Protein AF-A0AAQ4R3M5-F1 (afdb_monomer)

Sequence (180 aa):
MPRVPAHLRERALGMLQGGMRTADVARAINCHVRIVRRLRQRYRETGRTADHPRSGRPRVTTPAQDRYIRISHLRDRYRMAGLRACRPVVRQVLTGHHQQQRPPWAQTHLRWTRQEWQKVLFTDESRFCLTRGDGQIRVYRRRNERYTEACTWSGIDLEVGGSVIVWGGISHHHQRHQSL

Structure (mmCIF, N/CA/C/O backbone):
data_AF-A0AAQ4R3M5-F1
#
_entry.id   AF-A0AAQ4R3M5-F1
#
loop_
_atom_site.group_PDB
_atom_site.id
_atom_site.type_symbol
_atom_site.label_atom_id
_atom_site.label_alt_id
_atom_site.label_comp_id
_atom_site.label_asym_id
_atom_site.label_entity_id
_atom_site.label_seq_id
_atom_site.pdbx_PDB_ins_code
_atom_site.Cartn_x
_atom_site.Cartn_y
_atom_site.Cartn_z
_atom_site.occupancy
_atom_site.B_iso_or_equiv
_atom_site.auth_seq_id
_atom_site.auth_comp_id
_atom_site.auth_asym_id
_atom_site.auth_atom_id
_atom_site.pdbx_PDB_model_num
ATOM 1 N N . MET A 1 1 ? 25.152 -10.538 -43.841 1.00 50.44 1 MET A N 1
ATOM 2 C CA . MET A 1 1 ? 26.366 -9.870 -44.367 1.00 50.44 1 MET A CA 1
ATOM 3 C C . MET A 1 1 ? 27.111 -9.240 -43.197 1.00 50.44 1 MET A C 1
ATOM 5 O O . MET A 1 1 ? 26.481 -8.469 -42.478 1.00 50.44 1 MET A O 1
ATOM 9 N N . PRO A 1 2 ? 28.386 -9.589 -42.964 1.00 64.75 2 PRO A N 1
ATOM 10 C CA . PRO A 1 2 ? 29.166 -9.055 -41.848 1.00 64.75 2 PRO A CA 1
ATOM 11 C C . PRO A 1 2 ? 29.384 -7.539 -41.978 1.00 64.75 2 PRO A C 1
ATOM 13 O O . PRO A 1 2 ? 29.531 -6.999 -43.076 1.00 64.75 2 PRO A O 1
ATOM 16 N N . ARG A 1 3 ? 29.353 -6.841 -40.839 1.00 79.94 3 ARG A N 1
ATOM 17 C CA . ARG A 1 3 ? 29.532 -5.385 -40.732 1.00 79.94 3 ARG A CA 1
ATOM 18 C C . ARG A 1 3 ? 31.016 -5.052 -40.853 1.00 79.94 3 ARG A C 1
ATOM 20 O O . ARG A 1 3 ? 31.806 -5.598 -40.096 1.00 79.94 3 ARG A O 1
ATOM 27 N N . VAL A 1 4 ? 31.381 -4.123 -41.740 1.00 85.50 4 VAL A N 1
ATOM 28 C CA . VAL A 1 4 ? 32.758 -3.607 -41.798 1.00 85.50 4 VAL A CA 1
ATOM 29 C C . VAL A 1 4 ? 33.003 -2.696 -40.582 1.00 85.50 4 VAL A C 1
ATOM 31 O O . VAL A 1 4 ? 32.276 -1.708 -40.417 1.00 85.50 4 VAL A O 1
ATOM 34 N N . PRO A 1 5 ? 33.988 -3.005 -39.720 1.00 90.75 5 PRO A N 1
ATOM 35 C CA . PRO A 1 5 ? 34.394 -2.164 -38.595 1.00 90.75 5 PRO A CA 1
ATOM 36 C C . PRO A 1 5 ? 34.725 -0.720 -39.001 1.00 90.75 5 PRO A C 1
ATOM 38 O O . PRO A 1 5 ? 35.136 -0.457 -40.130 1.00 90.75 5 PRO A O 1
ATOM 41 N N . ALA A 1 6 ? 34.565 0.232 -38.074 1.00 90.00 6 ALA A N 1
ATOM 42 C CA . ALA A 1 6 ? 34.827 1.657 -38.320 1.00 90.00 6 ALA A CA 1
ATOM 43 C C . ALA A 1 6 ? 36.254 1.921 -38.836 1.00 90.00 6 ALA A C 1
ATOM 45 O O . ALA A 1 6 ? 36.404 2.506 -39.906 1.00 90.00 6 ALA A O 1
ATOM 46 N N . HIS A 1 7 ? 37.266 1.364 -38.167 1.00 91.06 7 HIS A N 1
ATOM 47 C CA . HIS A 1 7 ? 38.671 1.520 -38.558 1.00 91.06 7 HIS A CA 1
ATOM 48 C C . HIS A 1 7 ? 38.965 0.993 -39.977 1.00 91.06 7 HIS A C 1
ATOM 50 O O . HIS A 1 7 ? 39.748 1.585 -40.715 1.00 91.06 7 HIS A O 1
ATOM 56 N N . LEU A 1 8 ? 38.300 -0.088 -40.411 1.00 92.31 8 LEU A N 1
ATOM 57 C CA . LEU A 1 8 ? 38.446 -0.610 -41.775 1.00 92.31 8 LEU A CA 1
ATOM 58 C C . LEU A 1 8 ? 37.761 0.281 -42.816 1.00 92.31 8 LEU A C 1
ATOM 60 O O . LEU A 1 8 ? 38.250 0.375 -43.938 1.00 92.31 8 LEU A O 1
ATOM 64 N N . ARG A 1 9 ? 36.673 0.975 -42.461 1.00 92.31 9 ARG A N 1
ATOM 65 C CA . ARG A 1 9 ? 36.044 1.978 -43.338 1.00 92.31 9 ARG A CA 1
ATOM 66 C C . ARG A 1 9 ? 36.929 3.211 -43.514 1.00 92.31 9 ARG A C 1
ATOM 68 O O . ARG A 1 9 ? 37.061 3.702 -44.629 1.00 92.31 9 ARG A O 1
ATOM 75 N N . GLU A 1 10 ? 37.545 3.686 -42.439 1.00 93.06 10 GLU A N 1
ATOM 76 C CA . GLU A 1 10 ? 38.468 4.829 -42.468 1.00 93.06 10 GLU A CA 1
ATOM 77 C C . GLU A 1 10 ? 39.722 4.503 -43.276 1.00 93.06 10 GLU A C 1
ATOM 79 O O . GLU A 1 10 ? 40.069 5.237 -44.201 1.00 93.06 10 GLU A O 1
ATOM 84 N N . ARG A 1 11 ? 40.321 3.330 -43.031 1.00 93.75 11 ARG A N 1
ATOM 85 C CA . ARG A 1 11 ? 41.441 2.815 -43.827 1.00 93.75 11 ARG A CA 1
ATOM 86 C C . ARG A 1 11 ? 41.083 2.690 -45.312 1.00 93.75 11 ARG A C 1
ATOM 88 O O . ARG A 1 11 ? 41.885 3.074 -46.159 1.00 93.75 11 ARG A O 1
ATOM 95 N N . ALA A 1 12 ? 39.879 2.208 -45.640 1.00 93.12 12 ALA A N 1
ATOM 96 C CA . ALA A 1 12 ? 39.404 2.128 -47.025 1.00 93.12 12 ALA A CA 1
ATOM 97 C C . ALA A 1 12 ? 39.355 3.499 -47.700 1.00 93.12 12 ALA A C 1
ATOM 99 O O . ALA A 1 12 ? 39.737 3.634 -48.860 1.00 93.12 12 ALA A O 1
ATOM 100 N N . LEU A 1 13 ? 38.851 4.510 -46.990 1.00 93.44 13 LEU A N 1
ATOM 101 C CA . LEU A 1 13 ? 38.745 5.862 -47.524 1.00 93.44 13 LEU A CA 1
ATOM 102 C C . LEU A 1 13 ? 40.110 6.515 -47.696 1.00 93.44 13 LEU A C 1
ATOM 104 O O . LEU A 1 13 ? 40.326 7.118 -48.742 1.00 93.44 13 LEU A O 1
ATOM 108 N N . GLY A 1 14 ? 41.033 6.325 -46.749 1.00 93.81 14 GLY A N 1
ATOM 109 C CA . GLY A 1 14 ? 42.413 6.793 -46.890 1.00 93.81 14 GLY A CA 1
ATOM 110 C C . GLY A 1 14 ? 43.086 6.209 -48.136 1.00 93.81 14 GLY A C 1
ATOM 111 O O . GLY A 1 14 ? 43.648 6.945 -48.943 1.00 93.81 14 GLY A O 1
ATOM 112 N N . MET A 1 15 ? 42.928 4.902 -48.377 1.00 94.81 15 MET A N 1
ATOM 113 C CA . MET A 1 15 ? 43.426 4.247 -49.596 1.00 94.81 15 MET A CA 1
ATOM 114 C C . MET A 1 15 ? 42.777 4.795 -50.879 1.00 94.81 15 MET A C 1
ATOM 116 O O . MET A 1 15 ? 43.450 4.982 -51.890 1.00 94.81 15 MET A O 1
ATOM 120 N N . LEU A 1 16 ? 41.470 5.079 -50.852 1.00 93.75 16 LEU A N 1
ATOM 121 C CA . LEU A 1 16 ? 40.756 5.670 -51.990 1.00 93.75 16 LEU A CA 1
ATOM 122 C C . LEU A 1 16 ? 41.169 7.124 -52.265 1.00 93.75 16 LEU A C 1
ATOM 124 O O . LEU A 1 16 ? 41.186 7.529 -53.426 1.00 93.75 16 LEU A O 1
ATOM 128 N N . GLN A 1 17 ? 41.464 7.906 -51.224 1.00 91.94 17 GLN A N 1
ATOM 129 C CA . GLN A 1 17 ? 41.985 9.274 -51.338 1.00 91.94 17 GLN A CA 1
ATOM 130 C C . GLN A 1 17 ? 43.421 9.276 -51.873 1.00 91.94 17 GLN A C 1
ATOM 132 O O . GLN A 1 17 ? 43.754 10.122 -52.693 1.00 91.94 17 GLN A O 1
ATOM 137 N N . GLY A 1 18 ? 44.219 8.266 -51.512 1.00 92.44 18 GLY A N 1
ATOM 138 C CA . GLY A 1 18 ? 45.542 7.996 -52.084 1.00 92.44 18 GLY A CA 1
ATOM 139 C C . GLY A 1 18 ? 45.535 7.423 -53.510 1.00 92.44 18 GLY A C 1
ATOM 140 O O . GLY A 1 18 ? 46.567 6.958 -53.980 1.00 92.44 18 GLY A O 1
ATOM 141 N N . GLY A 1 19 ? 44.388 7.410 -54.202 1.00 91.69 19 GLY A N 1
ATOM 142 C CA . GLY A 1 19 ? 44.292 7.026 -55.616 1.00 91.69 19 GLY A CA 1
ATOM 143 C C . GLY A 1 19 ? 44.186 5.523 -55.900 1.00 91.69 19 GLY A C 1
ATOM 144 O O . GLY A 1 19 ? 44.127 5.133 -57.068 1.00 91.69 19 GLY A O 1
ATOM 145 N N . MET A 1 20 ? 44.108 4.660 -54.879 1.00 93.75 20 MET A N 1
ATOM 146 C CA . MET A 1 20 ? 43.980 3.212 -55.093 1.00 93.75 20 MET A CA 1
ATOM 147 C C . MET A 1 20 ? 42.640 2.852 -55.753 1.00 93.75 20 MET A C 1
ATOM 149 O O . MET A 1 20 ? 41.583 3.422 -55.451 1.00 93.75 20 MET A O 1
ATOM 153 N N . ARG A 1 21 ? 42.649 1.853 -56.647 1.00 94.62 21 ARG A N 1
ATOM 154 C CA . ARG A 1 21 ? 41.423 1.409 -57.326 1.00 94.62 21 ARG A CA 1
ATOM 155 C C . ARG A 1 21 ? 40.509 0.679 -56.343 1.00 94.62 21 ARG A C 1
ATOM 157 O O . ARG A 1 21 ? 40.950 -0.073 -55.480 1.00 94.62 21 ARG A O 1
ATOM 164 N N . THR A 1 22 ? 39.194 0.834 -56.519 1.00 93.94 22 THR A N 1
ATOM 165 C CA . THR A 1 22 ? 38.183 0.240 -55.612 1.00 93.94 22 THR A CA 1
ATOM 166 C C . THR A 1 22 ? 38.294 -1.281 -55.446 1.00 93.94 22 THR A C 1
ATOM 168 O O . THR A 1 22 ? 37.978 -1.790 -54.374 1.00 93.94 22 THR A O 1
ATOM 171 N N . ALA A 1 23 ? 38.746 -2.003 -56.477 1.00 93.94 23 ALA A N 1
ATOM 172 C CA . ALA A 1 23 ? 38.966 -3.447 -56.418 1.00 93.94 23 ALA A CA 1
ATOM 173 C C . ALA A 1 23 ? 40.164 -3.821 -55.530 1.00 93.94 23 ALA A C 1
ATOM 175 O O . ALA A 1 23 ? 40.123 -4.828 -54.829 1.00 93.94 23 ALA A O 1
ATOM 176 N N . ASP A 1 24 ? 41.202 -2.990 -55.515 1.00 94.31 24 ASP A N 1
ATOM 177 C CA . ASP A 1 24 ? 42.430 -3.221 -54.750 1.00 94.31 24 ASP A CA 1
ATOM 178 C C . ASP A 1 24 ? 42.174 -2.960 -53.265 1.00 94.31 24 ASP A C 1
ATOM 180 O O . ASP A 1 24 ? 42.535 -3.766 -52.413 1.00 94.31 24 ASP A O 1
ATOM 184 N N . VAL A 1 25 ? 41.424 -1.895 -52.968 1.00 94.44 25 VAL A N 1
ATOM 185 C CA . VAL A 1 25 ? 40.947 -1.575 -51.614 1.00 94.44 25 VAL A CA 1
ATOM 186 C C . VAL A 1 25 ? 40.046 -2.684 -51.062 1.00 94.44 25 VAL A C 1
ATOM 188 O O . VAL A 1 25 ? 40.144 -3.057 -49.895 1.00 94.44 25 VAL A O 1
ATOM 191 N N . ALA A 1 26 ? 39.181 -3.251 -51.906 1.00 93.69 26 ALA A N 1
ATOM 192 C CA . ALA A 1 26 ? 38.301 -4.351 -51.523 1.00 93.69 26 ALA A CA 1
ATOM 193 C C . ALA A 1 26 ? 39.084 -5.626 -51.171 1.00 93.69 26 ALA A C 1
ATOM 195 O O . ALA A 1 26 ? 38.788 -6.254 -50.154 1.00 93.69 26 ALA A O 1
ATOM 196 N N . ARG A 1 27 ? 40.120 -5.955 -51.959 1.00 93.75 27 ARG A N 1
ATOM 197 C CA . ARG A 1 27 ? 41.051 -7.058 -51.668 1.00 93.75 27 ARG A CA 1
ATOM 198 C C . ARG A 1 27 ? 41.828 -6.813 -50.373 1.00 93.75 27 ARG A C 1
ATOM 200 O O . ARG A 1 27 ? 41.883 -7.701 -49.532 1.00 93.75 27 ARG A O 1
ATOM 207 N N . ALA A 1 28 ? 42.342 -5.600 -50.171 1.00 91.81 28 ALA A N 1
ATOM 208 C CA . ALA A 1 28 ? 43.123 -5.235 -48.986 1.00 91.81 28 ALA A CA 1
ATOM 209 C C . ALA A 1 28 ? 42.329 -5.315 -47.668 1.00 91.81 28 ALA A C 1
ATOM 211 O O . ALA A 1 28 ? 42.904 -5.576 -46.615 1.00 91.81 28 ALA A O 1
ATOM 212 N N . ILE A 1 29 ? 41.014 -5.082 -47.716 1.00 89.94 29 ILE A N 1
ATOM 213 C CA . ILE A 1 29 ? 40.120 -5.108 -46.543 1.00 89.94 29 ILE A CA 1
ATOM 214 C C . ILE A 1 29 ? 39.320 -6.422 -46.464 1.00 89.94 29 ILE A C 1
ATOM 216 O O . ILE A 1 29 ? 38.498 -6.598 -45.568 1.00 89.94 29 ILE A O 1
ATOM 220 N N . ASN A 1 30 ? 39.568 -7.362 -47.383 1.00 91.56 30 ASN A N 1
ATOM 221 C CA . ASN A 1 30 ? 38.843 -8.627 -47.496 1.00 91.56 30 ASN A CA 1
ATOM 222 C C . ASN A 1 30 ? 37.313 -8.431 -47.478 1.00 91.56 30 ASN A C 1
ATOM 224 O O . ASN A 1 30 ? 36.577 -9.026 -46.690 1.00 91.56 30 ASN A O 1
ATOM 228 N N . CYS A 1 31 ? 36.822 -7.521 -48.320 1.00 89.75 31 CYS A N 1
ATOM 229 C CA . CYS A 1 31 ? 35.397 -7.243 -48.434 1.00 89.75 31 CYS A CA 1
ATOM 230 C C . CYS A 1 31 ? 34.960 -7.191 -49.895 1.00 89.75 31 CYS A C 1
ATOM 232 O O . CYS A 1 31 ? 35.749 -6.979 -50.811 1.00 89.75 31 CYS A O 1
ATOM 234 N N . HIS A 1 32 ? 33.665 -7.373 -50.134 1.00 92.69 32 HIS A N 1
ATOM 235 C CA . HIS A 1 32 ? 33.136 -7.321 -51.489 1.00 92.69 32 HIS A CA 1
ATOM 236 C C . HIS A 1 32 ? 33.262 -5.899 -52.075 1.00 92.69 32 HIS A C 1
ATOM 238 O O . HIS A 1 32 ? 32.887 -4.925 -51.419 1.00 92.69 32 HIS A O 1
ATOM 244 N N . VAL A 1 33 ? 33.684 -5.764 -53.341 1.00 92.75 33 VAL A N 1
ATOM 245 C CA . VAL A 1 33 ? 33.911 -4.470 -54.037 1.00 92.75 33 VAL A CA 1
ATOM 246 C C . VAL A 1 33 ? 32.714 -3.510 -53.928 1.00 92.75 33 VAL A C 1
ATOM 248 O O . VAL A 1 33 ? 32.873 -2.294 -53.804 1.00 92.75 33 VAL A O 1
ATOM 251 N N . ARG A 1 34 ? 31.488 -4.052 -53.903 1.00 93.50 34 ARG A N 1
ATOM 252 C CA . ARG A 1 34 ? 30.240 -3.286 -53.693 1.00 93.50 34 ARG A CA 1
ATOM 253 C C . ARG A 1 34 ? 30.226 -2.497 -52.376 1.00 93.50 34 ARG A C 1
ATOM 255 O O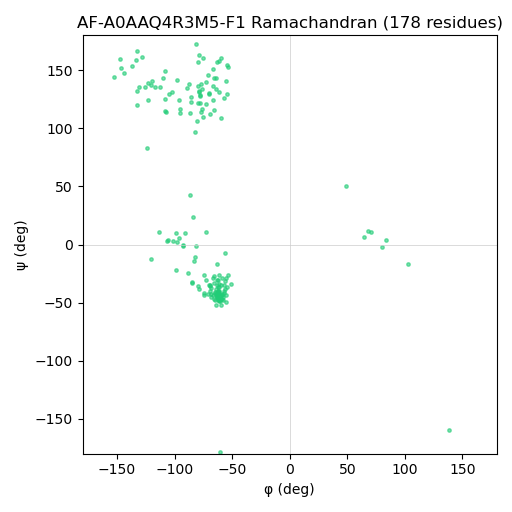 . ARG A 1 34 ? 29.653 -1.412 -52.345 1.00 93.50 34 ARG A O 1
ATOM 262 N N . ILE A 1 35 ? 30.830 -3.019 -51.309 1.00 91.44 35 ILE A N 1
ATOM 263 C CA . ILE A 1 35 ? 30.899 -2.358 -50.000 1.00 91.44 35 ILE A CA 1
ATOM 264 C C . ILE A 1 35 ? 31.791 -1.117 -50.076 1.00 91.44 35 ILE A C 1
ATOM 266 O O . ILE A 1 35 ? 31.369 -0.051 -49.640 1.00 91.44 35 ILE A O 1
ATOM 270 N N . VAL A 1 36 ? 32.959 -1.219 -50.718 1.00 92.88 36 VAL A N 1
ATOM 271 C CA . VAL A 1 36 ? 33.876 -0.086 -50.937 1.00 92.88 36 VAL A CA 1
ATOM 272 C C . VAL A 1 36 ? 33.237 0.987 -51.822 1.00 92.88 36 VAL A C 1
ATOM 274 O O . VAL A 1 36 ? 33.323 2.174 -51.513 1.00 92.88 36 VAL A O 1
ATOM 277 N N . ARG A 1 37 ? 32.527 0.590 -52.890 1.00 93.75 37 ARG A N 1
ATOM 278 C CA . ARG A 1 37 ? 31.781 1.532 -53.748 1.00 93.75 37 ARG A CA 1
ATOM 279 C C . ARG A 1 37 ? 30.693 2.279 -52.971 1.00 93.75 37 ARG A C 1
ATOM 281 O O . ARG A 1 37 ? 30.652 3.505 -53.027 1.00 93.75 37 ARG A O 1
ATOM 288 N N . ARG A 1 38 ? 29.863 1.557 -52.205 1.00 91.81 38 ARG A N 1
ATOM 289 C CA . ARG A 1 38 ? 28.820 2.150 -51.346 1.00 91.81 38 ARG A CA 1
ATOM 290 C C . ARG A 1 38 ? 29.410 3.070 -50.278 1.00 91.81 38 ARG A C 1
ATOM 292 O O . ARG A 1 38 ? 28.860 4.136 -50.036 1.00 91.81 38 ARG A O 1
ATOM 299 N N . LEU A 1 39 ? 30.527 2.677 -49.666 1.00 91.44 39 LEU A N 1
ATOM 300 C CA . LEU A 1 39 ? 31.237 3.489 -48.679 1.00 91.44 39 LEU A CA 1
ATOM 301 C C . LEU A 1 39 ? 31.748 4.800 -49.289 1.00 91.44 39 LEU A C 1
ATOM 303 O O . LEU A 1 39 ? 31.500 5.858 -48.722 1.00 91.44 39 LEU A O 1
ATOM 307 N N . ARG A 1 40 ? 32.407 4.744 -50.456 1.00 92.12 40 ARG A N 1
ATOM 308 C CA . ARG A 1 40 ? 32.913 5.931 -51.167 1.00 92.12 40 ARG A CA 1
ATOM 309 C C . ARG A 1 40 ? 31.788 6.890 -51.545 1.00 92.12 40 ARG A C 1
ATOM 311 O O . ARG A 1 40 ? 31.936 8.094 -51.376 1.00 92.12 40 ARG A O 1
ATOM 318 N N . GLN A 1 41 ? 30.684 6.354 -52.060 1.00 92.25 41 GLN A N 1
ATOM 319 C CA . GLN A 1 41 ? 29.518 7.148 -52.432 1.00 92.25 41 GLN A CA 1
ATOM 320 C C . GLN A 1 41 ? 28.895 7.825 -51.205 1.00 92.25 41 GLN A C 1
ATOM 322 O O . GLN A 1 41 ? 28.799 9.047 -51.167 1.00 92.25 41 GLN A O 1
ATOM 327 N N . ARG A 1 42 ? 28.609 7.054 -50.150 1.00 90.12 42 ARG A N 1
ATOM 328 C CA . ARG A 1 42 ? 28.076 7.582 -48.888 1.00 90.12 42 ARG A CA 1
ATOM 329 C C . ARG A 1 42 ? 28.985 8.648 -48.268 1.00 90.12 42 ARG A C 1
ATOM 331 O O . ARG A 1 42 ? 28.492 9.636 -47.729 1.00 90.12 42 ARG A O 1
ATOM 338 N N . TYR A 1 43 ? 30.303 8.456 -48.320 1.00 91.44 43 TYR A N 1
ATOM 339 C CA . TYR A 1 43 ? 31.264 9.426 -47.797 1.00 91.44 43 TYR A CA 1
ATOM 340 C C . TYR A 1 43 ? 31.292 10.723 -48.615 1.00 91.44 43 TYR A C 1
ATOM 342 O O . TYR A 1 43 ? 31.361 11.792 -48.025 1.00 91.44 43 TYR A O 1
ATOM 350 N N . ARG A 1 44 ? 31.163 10.657 -49.948 1.00 91.75 44 ARG A N 1
ATOM 351 C CA . ARG A 1 44 ? 31.019 11.860 -50.790 1.00 91.75 44 ARG A CA 1
ATOM 352 C C . ARG A 1 44 ? 29.755 12.654 -50.466 1.00 91.75 44 ARG A C 1
ATOM 354 O O . ARG A 1 44 ? 29.787 13.873 -50.519 1.00 91.75 44 ARG A O 1
ATOM 361 N N . GLU A 1 45 ? 28.670 11.962 -50.134 1.00 90.62 45 GLU A N 1
ATOM 362 C CA . GLU A 1 45 ? 27.373 12.583 -49.838 1.00 90.62 45 GLU A CA 1
ATOM 363 C C . GLU A 1 45 ? 27.297 13.156 -48.412 1.00 90.62 45 GLU A C 1
ATOM 365 O O . GLU A 1 45 ? 26.665 14.181 -48.195 1.00 90.62 45 GLU A O 1
ATOM 370 N N . THR A 1 46 ? 27.919 12.500 -47.425 1.00 88.44 46 THR A N 1
ATOM 371 C CA . THR A 1 46 ? 27.713 12.823 -45.995 1.00 88.44 46 THR A CA 1
ATOM 372 C C . THR A 1 46 ? 28.970 13.243 -45.237 1.00 88.44 46 THR A C 1
ATOM 374 O O . THR A 1 46 ? 28.867 13.677 -44.092 1.00 88.44 46 THR A O 1
ATOM 377 N N . GLY A 1 47 ? 30.162 13.056 -45.811 1.00 89.38 47 GLY A N 1
ATOM 378 C CA . GLY A 1 47 ? 31.451 13.322 -45.162 1.00 89.38 47 GLY A CA 1
ATOM 379 C C . GLY A 1 47 ? 31.762 12.443 -43.943 1.00 89.38 47 GLY A C 1
ATOM 380 O O . GLY A 1 47 ? 32.744 12.686 -43.248 1.00 89.38 47 GLY A O 1
ATOM 381 N N . ARG A 1 48 ? 30.937 11.428 -43.640 1.00 87.50 48 ARG A N 1
ATOM 382 C CA . ARG A 1 48 ? 31.030 10.631 -42.405 1.00 87.50 48 ARG A CA 1
ATOM 383 C C . ARG A 1 48 ? 31.251 9.149 -42.694 1.00 87.50 48 ARG A C 1
ATOM 385 O O . ARG A 1 48 ? 30.580 8.549 -43.532 1.00 87.50 48 ARG A O 1
ATOM 392 N N . THR A 1 49 ? 32.151 8.530 -41.933 1.00 85.75 49 THR A N 1
ATOM 393 C CA . THR A 1 49 ? 32.370 7.071 -41.908 1.00 85.75 49 THR A CA 1
ATOM 394 C C . THR A 1 49 ? 31.475 6.359 -40.909 1.00 85.75 49 THR A C 1
ATOM 396 O O . THR A 1 49 ? 31.191 5.173 -41.091 1.00 85.75 49 THR A O 1
ATOM 399 N N . ALA A 1 50 ? 31.015 7.080 -39.882 1.00 85.50 50 ALA A N 1
ATOM 400 C CA . ALA A 1 50 ? 30.213 6.563 -38.784 1.00 85.50 50 ALA A CA 1
ATOM 401 C C . ALA A 1 50 ? 28.891 5.941 -39.255 1.00 85.50 50 ALA A C 1
ATOM 403 O O . ALA A 1 50 ? 28.395 6.185 -40.359 1.00 85.50 50 ALA A O 1
ATOM 404 N N . ASP A 1 51 ? 28.298 5.101 -38.416 1.00 83.94 51 ASP A N 1
ATOM 405 C CA . ASP A 1 51 ? 26.974 4.549 -38.688 1.00 83.94 51 ASP A CA 1
ATOM 406 C C . ASP A 1 51 ? 25.895 5.611 -38.500 1.00 83.94 51 ASP A C 1
ATOM 408 O O . ASP A 1 51 ? 25.964 6.432 -37.590 1.00 83.94 51 ASP A O 1
ATOM 412 N N . HIS A 1 52 ? 24.907 5.610 -39.393 1.00 80.62 52 HIS A N 1
ATOM 413 C CA . HIS A 1 52 ? 23.759 6.489 -39.236 1.00 80.62 52 HIS A CA 1
ATOM 414 C C . HIS A 1 52 ? 22.834 5.901 -38.163 1.00 80.62 52 HIS A C 1
ATOM 416 O O . HIS A 1 52 ? 22.616 4.680 -38.181 1.00 80.62 52 HIS A O 1
ATOM 422 N N . PRO A 1 53 ? 22.261 6.718 -37.259 1.00 82.81 53 PRO A N 1
ATOM 423 C CA . PRO A 1 53 ? 21.198 6.242 -36.388 1.00 82.81 53 PRO A CA 1
ATOM 424 C C . PRO A 1 53 ? 20.083 5.647 -37.250 1.00 82.81 53 PRO A C 1
ATOM 426 O O . PRO A 1 53 ? 19.648 6.246 -38.238 1.00 82.81 53 PRO A O 1
ATOM 429 N N . ARG A 1 54 ? 19.664 4.429 -36.905 1.00 84.00 54 ARG A N 1
ATOM 430 C CA . ARG A 1 54 ? 18.517 3.785 -37.542 1.00 84.00 54 ARG A CA 1
ATOM 431 C C . ARG A 1 54 ? 17.256 4.359 -36.912 1.00 84.00 54 ARG A C 1
ATOM 433 O O . ARG A 1 54 ? 17.186 4.462 -35.689 1.00 84.00 54 ARG A O 1
ATOM 440 N N . SER A 1 55 ? 16.257 4.677 -37.727 1.00 81.38 55 SER A N 1
ATOM 441 C CA . SER A 1 55 ? 14.897 4.868 -37.232 1.00 81.38 55 SER A CA 1
ATOM 442 C C . SER A 1 55 ? 14.472 3.552 -36.578 1.00 81.38 55 SER A C 1
ATOM 444 O O . SER A 1 55 ? 14.338 2.534 -37.260 1.00 81.38 55 SER A O 1
ATOM 446 N N . GLY A 1 56 ? 14.376 3.531 -35.249 1.00 86.44 56 GLY A N 1
ATOM 447 C CA . GLY A 1 56 ? 13.892 2.364 -34.517 1.00 86.44 56 GLY A CA 1
ATOM 448 C C . GLY A 1 56 ? 12.457 2.010 -34.912 1.00 86.44 56 GLY A C 1
ATOM 449 O O . GLY A 1 56 ? 11.837 2.667 -35.750 1.00 86.44 56 GLY A O 1
ATOM 450 N N . ARG A 1 57 ? 11.900 0.973 -34.284 1.00 90.88 57 ARG A N 1
ATOM 451 C CA . ARG A 1 57 ? 10.491 0.621 -34.482 1.00 90.88 57 ARG A CA 1
ATOM 452 C C . ARG A 1 57 ? 9.605 1.828 -34.122 1.00 90.88 57 ARG A C 1
ATOM 454 O O . ARG A 1 57 ? 9.740 2.332 -33.003 1.00 90.88 57 ARG A O 1
ATOM 461 N N . PRO A 1 58 ? 8.707 2.277 -35.019 1.00 88.19 58 PRO A N 1
ATOM 462 C CA . PRO A 1 58 ? 7.755 3.332 -34.698 1.00 88.19 58 PRO A CA 1
ATOM 463 C C . PRO A 1 58 ? 6.930 2.962 -33.465 1.00 88.19 58 PRO A C 1
ATOM 465 O O . PRO A 1 58 ? 6.545 1.801 -33.289 1.00 88.19 58 PRO A O 1
ATOM 468 N N . ARG A 1 59 ? 6.668 3.943 -32.599 1.00 87.69 59 ARG A N 1
ATOM 469 C CA . ARG A 1 59 ? 5.790 3.735 -31.446 1.00 87.69 59 ARG A CA 1
ATOM 470 C C . ARG A 1 59 ? 4.355 3.572 -31.934 1.00 87.69 59 ARG A C 1
ATOM 472 O O . ARG A 1 59 ? 3.874 4.391 -32.706 1.00 87.69 59 ARG A O 1
ATOM 479 N N . VAL A 1 60 ? 3.694 2.514 -31.468 1.00 93.12 60 VAL A N 1
ATOM 480 C CA . VAL A 1 60 ? 2.267 2.265 -31.732 1.00 93.12 60 VAL A CA 1
ATOM 481 C C . VAL A 1 60 ? 1.399 3.0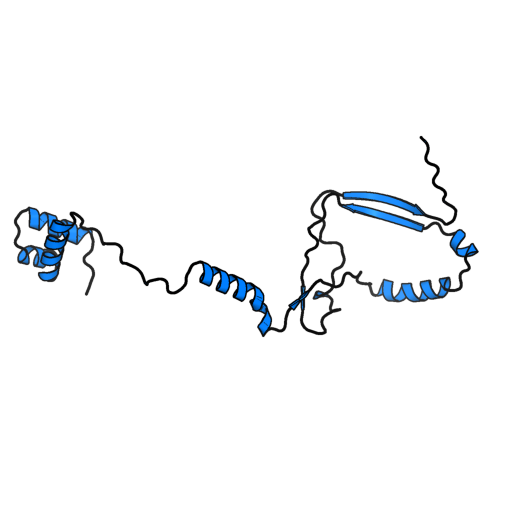06 -30.718 1.00 93.12 60 VAL A C 1
ATOM 483 O O . VAL A 1 60 ? 0.304 3.447 -31.048 1.00 93.12 60 VAL A O 1
ATOM 486 N N . THR A 1 61 ? 1.896 3.164 -29.491 1.00 93.81 61 THR A N 1
ATOM 487 C CA . THR A 1 61 ? 1.183 3.834 -28.409 1.00 93.81 61 THR A CA 1
ATOM 488 C C . THR A 1 61 ? 1.626 5.283 -28.247 1.00 93.81 61 THR A C 1
ATOM 490 O O . THR A 1 61 ? 2.805 5.632 -28.374 1.00 93.81 61 THR A O 1
ATOM 493 N N . THR A 1 62 ? 0.659 6.145 -27.949 1.00 95.12 62 THR A N 1
ATOM 494 C CA . THR A 1 62 ? 0.910 7.527 -27.545 1.00 95.12 62 THR A CA 1
ATOM 495 C C . THR A 1 62 ? 1.313 7.584 -26.066 1.00 95.12 62 THR A C 1
ATOM 497 O O . THR A 1 62 ? 0.926 6.713 -25.282 1.00 95.12 62 THR A O 1
ATOM 500 N N . PRO A 1 63 ? 2.015 8.642 -25.616 1.00 95.25 63 PRO A N 1
ATOM 501 C CA . PRO A 1 63 ? 2.341 8.815 -24.197 1.00 95.25 63 PRO A CA 1
ATOM 502 C C . PRO A 1 63 ? 1.116 8.799 -23.265 1.00 95.25 63 PRO A C 1
ATOM 504 O O . PRO A 1 63 ? 1.214 8.395 -22.105 1.00 95.25 63 PRO A O 1
ATOM 507 N N . ALA A 1 64 ? -0.050 9.225 -23.761 1.00 95.44 64 ALA A N 1
ATOM 508 C CA . ALA A 1 64 ? -1.306 9.174 -23.019 1.00 95.44 64 ALA A CA 1
ATOM 509 C C . ALA A 1 64 ? -1.819 7.733 -22.857 1.00 95.44 64 ALA A C 1
ATOM 511 O O . ALA A 1 64 ? -2.231 7.351 -21.761 1.00 95.44 64 ALA A O 1
ATOM 512 N N . GLN A 1 65 ? -1.736 6.919 -23.913 1.00 96.50 65 GLN A N 1
ATOM 513 C CA . GLN A 1 65 ? -2.080 5.496 -23.857 1.00 96.50 65 GLN A CA 1
ATOM 514 C C . GLN A 1 65 ? -1.137 4.735 -22.922 1.00 96.50 65 GLN A C 1
ATOM 516 O O . GLN A 1 65 ? -1.608 3.975 -22.081 1.00 96.50 65 GLN A O 1
ATOM 521 N N . ASP A 1 66 ? 0.169 5.004 -22.980 1.00 95.38 66 ASP A N 1
ATOM 522 C CA . ASP A 1 66 ? 1.149 4.399 -22.068 1.00 95.38 66 ASP A CA 1
ATOM 523 C C . ASP A 1 66 ? 0.821 4.719 -20.601 1.00 95.38 66 ASP A C 1
ATOM 525 O O . ASP A 1 66 ? 0.867 3.848 -19.727 1.00 95.38 66 ASP A O 1
ATOM 529 N N . ARG A 1 67 ? 0.444 5.974 -20.321 1.00 96.31 67 ARG A N 1
ATOM 530 C CA . ARG A 1 67 ? 0.002 6.398 -18.988 1.00 96.31 67 ARG A CA 1
ATOM 531 C C . ARG A 1 67 ? -1.265 5.657 -18.563 1.00 96.31 67 ARG A C 1
ATOM 533 O O . ARG A 1 67 ? -1.321 5.170 -17.436 1.00 96.31 67 ARG A O 1
ATOM 540 N N . TYR A 1 68 ? -2.251 5.551 -19.449 1.00 96.00 68 TYR A N 1
ATOM 541 C CA . TYR A 1 68 ? -3.497 4.836 -19.179 1.00 96.00 68 TYR A CA 1
ATOM 542 C C . TYR A 1 68 ? -3.260 3.350 -18.887 1.00 96.00 68 TYR A C 1
ATOM 544 O O . TYR A 1 68 ? -3.758 2.845 -17.880 1.00 96.00 68 TYR A O 1
ATOM 552 N N . ILE A 1 69 ? -2.462 2.666 -19.711 1.00 94.38 69 ILE A N 1
ATOM 553 C CA . ILE A 1 69 ? -2.097 1.255 -19.530 1.00 94.38 69 ILE A CA 1
ATOM 554 C C . ILE A 1 69 ? -1.402 1.069 -18.182 1.00 94.38 69 ILE A C 1
ATOM 556 O O . ILE A 1 69 ? -1.779 0.187 -17.411 1.00 94.38 69 ILE A O 1
ATOM 560 N N . ARG A 1 70 ? -0.435 1.936 -17.854 1.00 95.31 70 ARG A N 1
ATOM 561 C CA . ARG A 1 70 ? 0.284 1.883 -16.575 1.00 95.31 70 ARG A CA 1
ATOM 562 C C . ARG A 1 70 ? -0.665 2.043 -15.388 1.00 95.31 70 ARG A C 1
ATOM 564 O O . ARG A 1 70 ? -0.635 1.222 -14.476 1.00 95.31 70 ARG A O 1
ATOM 571 N N . ILE A 1 71 ? -1.493 3.088 -15.385 1.00 93.19 71 ILE A N 1
ATOM 572 C CA . ILE A 1 71 ? -2.422 3.365 -14.279 1.00 93.19 71 ILE A CA 1
ATOM 573 C C . ILE A 1 71 ? -3.445 2.235 -14.138 1.00 93.19 71 ILE A C 1
ATOM 575 O O . ILE A 1 71 ? -3.681 1.765 -13.027 1.00 93.19 71 ILE A O 1
ATOM 579 N N . SER A 1 72 ? -4.015 1.766 -15.249 1.00 90.00 72 SER A N 1
ATOM 580 C CA . SER A 1 72 ? -4.990 0.671 -15.249 1.00 90.00 72 SER A CA 1
ATOM 581 C C . SER A 1 72 ? -4.375 -0.622 -14.720 1.00 90.00 72 SER A C 1
ATOM 583 O O . SER A 1 72 ? -4.956 -1.257 -13.845 1.00 90.00 72 SER A O 1
ATOM 585 N N . HIS A 1 73 ? -3.164 -0.970 -15.164 1.00 90.56 73 HIS A N 1
ATOM 586 C CA . HIS A 1 73 ? -2.445 -2.136 -14.656 1.00 90.56 73 HIS A CA 1
ATOM 587 C C . HIS A 1 73 ? -2.190 -2.032 -13.148 1.00 90.56 73 HIS A C 1
ATOM 589 O O . HIS A 1 73 ? -2.473 -2.973 -12.414 1.00 90.56 73 HIS A O 1
ATOM 595 N N . LEU A 1 74 ? -1.713 -0.881 -12.661 1.00 88.19 74 LEU A N 1
ATOM 596 C CA . LEU A 1 74 ? -1.461 -0.679 -11.231 1.00 88.19 74 LEU A CA 1
ATOM 597 C C . LEU A 1 74 ? -2.741 -0.753 -10.390 1.00 88.19 74 LEU A C 1
ATOM 599 O O . LEU A 1 74 ? -2.713 -1.314 -9.296 1.00 88.19 74 LEU A O 1
ATOM 603 N N . ARG A 1 75 ? -3.853 -0.213 -10.899 1.00 84.62 75 ARG A N 1
ATOM 604 C CA . ARG A 1 75 ? -5.159 -0.246 -10.231 1.00 84.62 75 ARG A CA 1
ATOM 605 C C . ARG A 1 75 ? -5.720 -1.665 -10.143 1.00 84.62 75 ARG A C 1
ATOM 607 O O . ARG A 1 75 ? -6.213 -2.059 -9.088 1.00 84.62 75 ARG A O 1
ATOM 614 N N . ASP A 1 76 ? -5.611 -2.428 -11.226 1.00 84.94 76 ASP A N 1
ATOM 615 C CA . ASP A 1 76 ? -6.270 -3.729 -11.363 1.00 84.94 76 ASP A CA 1
ATOM 616 C C . ASP A 1 76 ? -5.349 -4.922 -11.053 1.00 84.94 76 ASP A C 1
ATOM 618 O O . ASP A 1 76 ? -5.800 -6.066 -11.099 1.00 84.94 76 ASP A O 1
ATOM 622 N N . ARG A 1 77 ? -4.086 -4.694 -10.662 1.00 87.31 77 ARG A N 1
ATOM 623 C CA . ARG A 1 77 ? -3.084 -5.757 -10.421 1.00 87.31 77 ARG A CA 1
ATOM 624 C C . ARG A 1 77 ? -3.521 -6.856 -9.447 1.00 87.31 77 ARG A C 1
ATOM 626 O O . ARG A 1 77 ? -3.050 -7.981 -9.549 1.00 87.31 77 ARG A O 1
ATOM 633 N N . TYR A 1 78 ? -4.430 -6.552 -8.520 1.00 85.50 78 TYR A N 1
ATOM 634 C CA . TYR A 1 78 ? -4.951 -7.519 -7.546 1.00 85.50 78 TYR A CA 1
ATOM 635 C C . TYR A 1 78 ? -6.391 -7.974 -7.818 1.00 85.50 78 TYR A C 1
ATOM 637 O O . TYR A 1 78 ? -6.953 -8.759 -7.051 1.00 85.50 78 TYR A O 1
ATOM 645 N N . ARG A 1 79 ? -6.990 -7.513 -8.922 1.00 82.12 79 ARG A N 1
ATOM 646 C CA . ARG A 1 79 ? -8.381 -7.803 -9.283 1.00 82.12 79 ARG A CA 1
ATOM 647 C C . ARG A 1 79 ? -8.606 -9.296 -9.513 1.00 82.12 79 ARG A C 1
ATOM 649 O O . ARG A 1 79 ? -9.582 -9.836 -9.001 1.00 82.12 79 ARG A O 1
ATOM 656 N N . MET A 1 80 ? -7.675 -9.963 -10.200 1.00 84.12 80 MET A N 1
ATOM 657 C CA . MET A 1 80 ? -7.742 -11.411 -10.457 1.00 84.12 80 MET A CA 1
ATOM 658 C C . MET A 1 80 ? -7.624 -12.251 -9.178 1.00 84.12 80 MET A C 1
ATOM 660 O O . MET A 1 80 ? -8.196 -13.330 -9.100 1.00 84.12 80 MET A O 1
ATOM 664 N N . ALA A 1 81 ? -6.952 -11.741 -8.142 1.00 86.75 81 ALA A N 1
ATOM 665 C CA . ALA A 1 81 ? -6.849 -12.405 -6.840 1.00 86.75 81 ALA A CA 1
ATOM 666 C C . ALA A 1 81 ? -8.089 -12.190 -5.941 1.00 86.75 81 ALA A C 1
ATOM 668 O O . ALA A 1 81 ? -8.126 -12.677 -4.806 1.00 86.75 81 ALA A O 1
ATOM 669 N N . GLY A 1 82 ? -9.089 -11.431 -6.415 1.00 88.12 82 GLY A N 1
ATOM 670 C CA . GLY A 1 82 ? -10.288 -11.066 -5.654 1.00 88.12 82 GLY A CA 1
ATOM 671 C C . GLY A 1 82 ? -10.032 -10.068 -4.519 1.00 88.12 82 GLY A C 1
ATOM 672 O O . GLY A 1 82 ? -10.912 -9.840 -3.687 1.00 88.12 82 GLY A O 1
ATOM 673 N N . LEU A 1 83 ? -8.838 -9.474 -4.469 1.00 89.69 83 LEU A N 1
ATOM 674 C CA . LEU A 1 83 ? -8.424 -8.555 -3.418 1.00 89.69 83 LEU A CA 1
ATOM 675 C C . LEU A 1 83 ? -8.849 -7.126 -3.758 1.00 89.69 83 LEU A C 1
ATOM 677 O O . LEU A 1 83 ? -8.710 -6.658 -4.890 1.00 89.69 83 LEU A O 1
ATOM 681 N N . ARG A 1 84 ? -9.342 -6.403 -2.753 1.00 87.81 84 ARG A N 1
ATOM 682 C CA . ARG A 1 84 ? -9.757 -5.002 -2.882 1.00 87.81 84 ARG A CA 1
ATOM 683 C C . ARG A 1 84 ? -9.055 -4.148 -1.841 1.00 87.81 84 ARG A C 1
ATOM 685 O O . ARG A 1 84 ? -9.026 -4.516 -0.667 1.00 87.81 84 ARG A O 1
ATOM 692 N N . ALA A 1 85 ? -8.557 -2.988 -2.261 1.00 87.94 85 ALA A N 1
ATOM 693 C CA . ALA A 1 85 ? -8.018 -1.987 -1.349 1.00 87.94 85 ALA A CA 1
ATOM 694 C C . ALA A 1 85 ? -9.143 -1.439 -0.452 1.00 87.94 85 ALA A C 1
ATOM 696 O O . ALA A 1 85 ? -10.086 -0.806 -0.927 1.00 87.94 85 ALA A O 1
ATOM 697 N N . CYS A 1 86 ? -9.046 -1.686 0.850 1.00 88.50 86 CYS A N 1
ATOM 698 C CA . CYS A 1 86 ? -10.024 -1.304 1.865 1.00 88.50 86 CYS A CA 1
ATOM 699 C C . CYS A 1 86 ? -9.332 -0.549 3.007 1.00 88.50 86 CYS A C 1
ATOM 701 O O . CYS A 1 86 ? -8.117 -0.634 3.168 1.00 88.50 86 CYS A O 1
ATOM 703 N N . ARG A 1 87 ? -10.102 0.189 3.816 1.00 87.94 87 ARG A N 1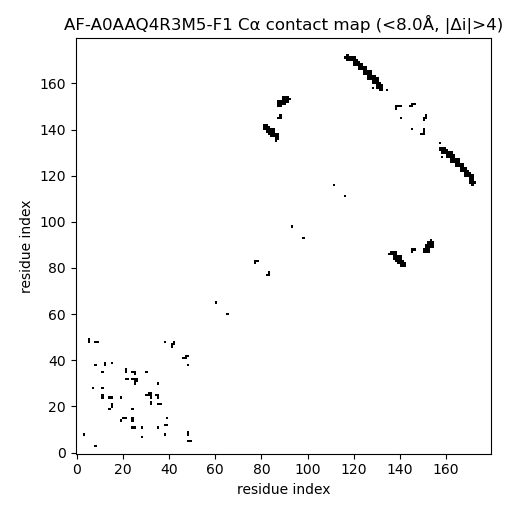
ATOM 704 C CA . ARG A 1 87 ? -9.603 0.658 5.116 1.00 87.94 87 ARG A CA 1
ATOM 705 C C . ARG A 1 87 ? -9.613 -0.519 6.102 1.00 87.94 87 ARG A C 1
ATOM 707 O O . ARG A 1 87 ? -10.619 -1.242 6.119 1.00 87.94 87 ARG A O 1
ATOM 714 N N . PRO A 1 88 ? -8.539 -0.735 6.880 1.00 88.38 88 PRO A N 1
ATOM 715 C CA . PRO A 1 88 ? -8.548 -1.744 7.929 1.00 88.38 88 PRO A CA 1
ATOM 716 C C . PRO A 1 88 ? -9.586 -1.393 8.996 1.00 88.38 88 PRO A C 1
ATOM 718 O O . PRO A 1 88 ? -9.979 -0.234 9.156 1.00 88.38 88 PRO A O 1
ATOM 721 N N . VAL A 1 89 ? -10.046 -2.404 9.728 1.00 88.06 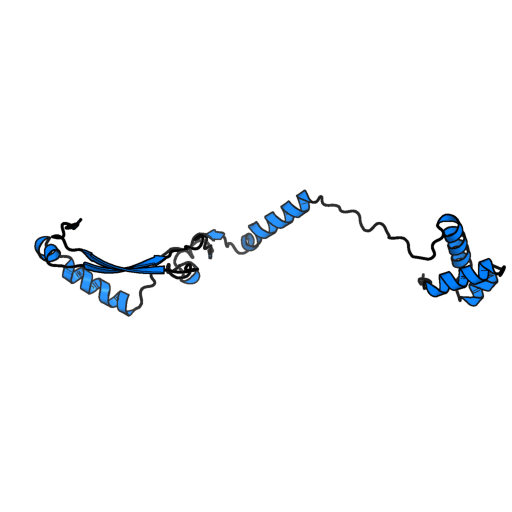89 VAL A N 1
ATOM 722 C CA . VAL A 1 89 ? -10.862 -2.164 10.922 1.00 88.06 89 VAL A CA 1
ATOM 723 C C . VAL A 1 89 ? -9.928 -1.743 12.046 1.00 88.06 89 VAL A C 1
ATOM 725 O O . VAL A 1 89 ? -9.031 -2.499 12.411 1.00 88.06 89 VAL A O 1
ATOM 728 N N . VAL A 1 90 ? -10.153 -0.554 12.603 1.00 84.19 90 VAL A N 1
ATOM 729 C CA . VAL A 1 90 ? -9.425 -0.111 13.792 1.00 84.19 90 VAL A CA 1
ATOM 730 C C . VAL A 1 90 ? -10.008 -0.830 15.000 1.00 84.19 90 VAL A C 1
ATOM 732 O O . VAL A 1 90 ? -11.193 -0.674 15.296 1.00 84.19 90 VAL A O 1
ATOM 735 N N . ARG A 1 91 ? -9.202 -1.655 15.668 1.00 81.38 91 ARG A N 1
ATOM 736 C CA . ARG A 1 91 ? -9.586 -2.312 16.922 1.00 81.38 91 ARG A CA 1
ATOM 737 C C . ARG A 1 91 ? -8.353 -2.596 17.760 1.00 81.38 91 ARG A C 1
ATOM 739 O O . ARG A 1 91 ? -7.319 -2.993 17.233 1.00 81.38 91 ARG A O 1
ATOM 746 N N . GLN A 1 92 ? -8.504 -2.479 19.073 1.00 78.38 92 GLN A N 1
ATOM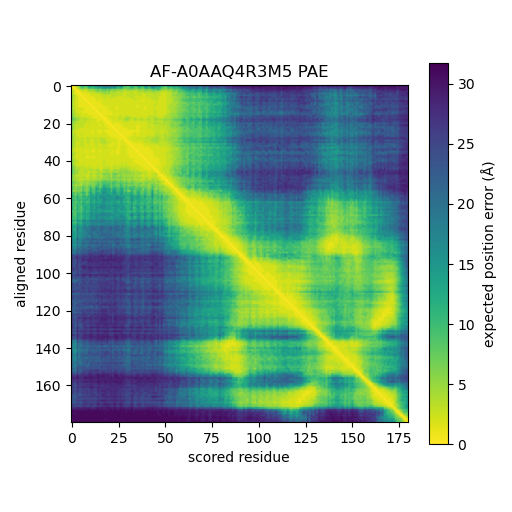 747 C CA . GLN A 1 92 ? -7.534 -3.061 19.988 1.00 78.38 92 GLN A CA 1
ATOM 748 C C . GLN A 1 92 ? -7.659 -4.587 19.942 1.00 78.38 92 GLN A C 1
ATOM 750 O O . GLN A 1 92 ? -8.758 -5.147 20.036 1.00 78.38 92 GLN A O 1
ATOM 755 N N . VAL A 1 93 ? -6.526 -5.262 19.769 1.00 76.75 93 VAL A N 1
ATOM 756 C CA . VAL A 1 93 ? -6.445 -6.718 19.886 1.00 76.75 93 VAL A CA 1
ATOM 757 C C . VAL A 1 93 ? -6.459 -7.047 21.377 1.00 76.75 93 VAL A C 1
ATOM 759 O O . VAL A 1 93 ? -5.561 -6.655 22.118 1.00 76.75 93 VAL A O 1
ATOM 762 N N . LEU A 1 94 ? -7.519 -7.711 21.842 1.00 82.12 94 LEU A N 1
ATOM 763 C CA . LEU A 1 94 ? -7.624 -8.130 23.239 1.00 82.12 94 LEU A CA 1
ATOM 764 C C . LEU A 1 94 ? -6.798 -9.394 23.443 1.00 82.12 94 LEU A C 1
ATOM 766 O O . LEU A 1 94 ? -7.073 -10.412 22.806 1.00 82.12 94 LEU A O 1
ATOM 770 N N . THR A 1 95 ? -5.834 -9.336 24.359 1.00 86.25 95 THR A N 1
ATOM 771 C CA . THR A 1 95 ? -5.109 -10.517 24.834 1.00 86.25 95 THR A CA 1
ATOM 772 C C . THR A 1 95 ? -6.077 -11.496 25.506 1.00 86.25 95 THR A C 1
ATOM 774 O O . THR A 1 95 ? -7.147 -11.097 25.977 1.00 86.25 95 THR A O 1
ATOM 777 N N . GLY A 1 96 ? -5.707 -12.778 25.593 1.00 89.81 96 GLY A N 1
ATOM 778 C CA . GLY A 1 96 ? -6.530 -13.786 26.277 1.00 89.81 96 GLY A CA 1
ATOM 779 C C . GLY A 1 96 ? -6.862 -13.392 27.722 1.00 89.81 96 GLY A C 1
ATOM 780 O O . GLY A 1 96 ? -7.996 -13.552 28.163 1.00 89.81 96 GLY A O 1
ATOM 781 N N . HIS A 1 97 ? -5.915 -12.756 28.418 1.00 92.56 97 HIS A N 1
ATOM 782 C CA . HIS A 1 97 ? -6.132 -12.212 29.758 1.00 92.56 97 HIS A CA 1
ATOM 783 C C . HIS A 1 97 ? -7.235 -11.141 29.782 1.00 92.56 97 HIS A C 1
ATOM 785 O O . HIS A 1 97 ? -8.167 -11.226 30.580 1.00 92.56 97 HIS A O 1
ATOM 791 N N . HIS A 1 98 ? -7.194 -10.167 28.864 1.00 89.31 98 HIS A N 1
ATOM 792 C CA . HIS A 1 98 ? -8.238 -9.140 28.771 1.00 89.31 98 HIS A CA 1
ATOM 793 C C . HIS A 1 98 ? -9.614 -9.739 28.453 1.00 89.31 98 HIS A C 1
ATOM 795 O O . HIS A 1 98 ? -10.621 -9.260 28.973 1.00 89.31 98 HIS A O 1
ATOM 801 N N . GLN A 1 99 ? -9.665 -10.778 27.615 1.00 89.50 99 GLN A N 1
ATOM 802 C CA . GLN A 1 99 ? -10.913 -11.468 27.275 1.00 89.50 99 GLN A CA 1
ATOM 803 C C . GLN A 1 99 ? -11.526 -12.189 28.483 1.00 89.50 99 GLN A C 1
ATOM 805 O O . GLN A 1 99 ? -12.746 -12.223 28.600 1.00 89.50 99 GLN A O 1
ATOM 810 N N . GLN A 1 10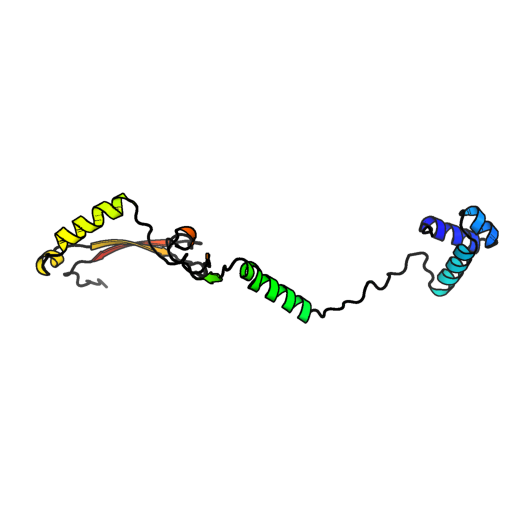0 ? -10.699 -12.711 29.393 1.00 94.38 100 GLN A N 1
ATOM 811 C CA . GLN A 1 100 ? -11.157 -13.378 30.615 1.00 94.38 100 GLN A CA 1
ATOM 812 C C . GLN A 1 100 ? -11.578 -12.391 31.713 1.00 94.38 100 GLN A C 1
ATOM 814 O O . GLN A 1 100 ? -12.554 -12.641 32.409 1.00 94.38 100 GLN A O 1
ATOM 819 N N . GLN A 1 101 ? -10.869 -11.267 31.868 1.00 94.19 101 GLN A N 1
ATOM 820 C CA . GLN A 1 101 ? -11.083 -10.329 32.981 1.00 94.19 101 GLN A CA 1
ATOM 821 C C . GLN A 1 101 ? -12.204 -9.312 32.731 1.00 94.19 101 GLN A C 1
ATOM 823 O O . GLN A 1 101 ? -12.909 -8.911 33.659 1.00 94.19 101 GLN A O 1
ATOM 828 N N . ARG A 1 102 ? -12.399 -8.883 31.477 1.00 94.12 102 ARG A N 1
ATOM 829 C CA . ARG A 1 102 ? -13.398 -7.853 31.151 1.00 94.12 102 ARG A CA 1
ATOM 830 C C . ARG A 1 102 ? -14.846 -8.276 31.446 1.00 94.12 102 ARG A C 1
ATOM 832 O O . ARG A 1 102 ? -15.563 -7.445 32.005 1.00 94.12 102 ARG A O 1
ATOM 839 N N . PRO A 1 103 ? -15.311 -9.499 31.110 1.00 95.75 103 PRO A N 1
ATOM 840 C CA . PRO A 1 103 ? -16.701 -9.880 31.361 1.00 95.75 103 PRO A CA 1
ATOM 841 C C . PRO A 1 103 ? -17.073 -9.937 32.853 1.00 95.75 103 PRO A C 1
ATOM 843 O O . PRO A 1 103 ? -18.078 -9.320 33.204 1.00 95.75 103 PRO A O 1
ATOM 846 N N . PRO A 1 104 ? -16.289 -10.569 33.754 1.00 95.94 104 PRO A N 1
ATOM 847 C CA . PRO A 1 104 ? -16.569 -10.529 35.190 1.00 95.94 104 PRO A CA 1
ATOM 848 C C . PRO A 1 104 ? -16.583 -9.106 35.744 1.00 95.94 104 PRO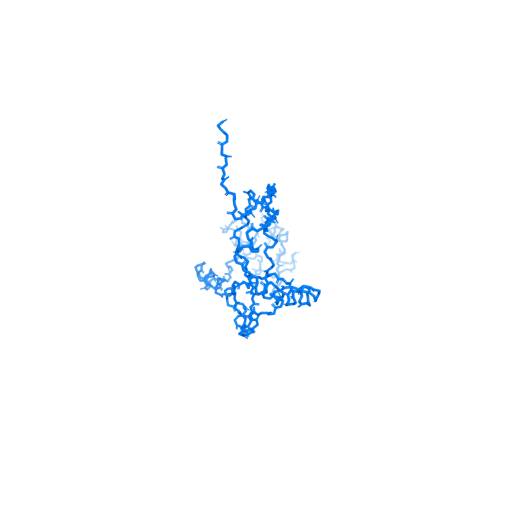 A C 1
ATOM 850 O O . PRO A 1 104 ? -17.513 -8.745 36.458 1.00 95.94 104 PRO A O 1
ATOM 853 N N . TRP A 1 105 ? -15.617 -8.267 35.351 1.00 94.56 105 TRP A N 1
ATOM 854 C CA . TRP A 1 105 ? -15.584 -6.869 35.782 1.00 94.56 105 TRP A CA 1
ATOM 855 C C . TRP A 1 105 ? -16.862 -6.123 35.380 1.00 94.56 105 TRP A C 1
ATOM 857 O O . TRP A 1 105 ? -17.489 -5.474 36.219 1.00 94.56 105 TRP A O 1
ATOM 867 N N . ALA A 1 106 ? -17.286 -6.264 34.119 1.00 94.81 106 ALA A N 1
ATOM 868 C CA . ALA A 1 106 ? -18.514 -5.650 33.627 1.00 94.81 106 ALA A CA 1
ATOM 869 C C . ALA A 1 106 ? -19.743 -6.181 34.371 1.00 94.81 106 ALA A C 1
ATOM 871 O O . ALA A 1 106 ? -20.613 -5.401 34.740 1.00 94.81 106 ALA A O 1
ATOM 872 N N . GLN A 1 107 ? -19.797 -7.486 34.647 1.00 95.50 107 GLN A N 1
ATOM 873 C CA . GLN A 1 107 ? -20.902 -8.109 35.369 1.00 95.50 107 GLN A CA 1
ATOM 874 C C . GLN A 1 107 ? -21.014 -7.609 36.817 1.00 95.50 107 GLN A C 1
ATOM 876 O O . GLN A 1 107 ? -22.126 -7.353 37.282 1.00 95.50 107 GLN A O 1
ATOM 881 N N . THR A 1 108 ? -19.886 -7.437 37.512 1.00 94.88 108 THR A N 1
ATOM 882 C CA . THR A 1 108 ? -19.833 -6.902 38.882 1.00 94.88 108 THR A CA 1
ATOM 883 C C . THR A 1 108 ? -20.340 -5.464 38.946 1.00 94.88 108 THR A C 1
ATOM 885 O O . THR A 1 108 ? -21.106 -5.120 39.844 1.00 94.88 108 THR A O 1
ATOM 888 N N . HIS A 1 109 ? -19.962 -4.634 37.973 1.00 93.50 109 HIS A N 1
ATOM 889 C CA . HIS A 1 109 ? -20.303 -3.209 37.957 1.00 93.50 109 HIS A CA 1
ATOM 890 C C . HIS A 1 109 ? -21.594 -2.905 37.177 1.00 93.50 109 HIS A C 1
ATOM 892 O O . HIS A 1 109 ? -22.040 -1.761 37.144 1.00 93.50 109 HIS A O 1
ATOM 898 N N . LEU A 1 110 ? -22.246 -3.916 36.588 1.00 94.75 110 LEU A N 1
ATOM 899 C CA . LEU A 1 110 ? -23.493 -3.758 35.826 1.00 94.75 110 LEU A CA 1
ATOM 900 C C . LEU A 1 110 ? -24.638 -3.209 36.686 1.00 94.75 110 LEU A C 1
ATOM 902 O O . LEU A 1 110 ? -25.493 -2.481 36.190 1.00 94.75 110 LEU A O 1
ATOM 906 N N . ARG A 1 111 ? -24.670 -3.587 37.970 1.00 93.19 111 ARG A N 1
ATOM 907 C CA . ARG A 1 111 ? -25.723 -3.200 38.923 1.00 93.19 111 ARG A CA 1
ATOM 908 C C . ARG A 1 111 ? -25.390 -1.945 39.726 1.00 93.19 111 ARG A C 1
ATOM 910 O O . ARG A 1 111 ? -26.196 -1.550 40.562 1.00 93.19 111 ARG A O 1
ATOM 917 N N . TRP A 1 112 ? -24.225 -1.342 39.498 1.00 95.50 112 TRP A N 1
ATOM 918 C CA . TRP A 1 112 ? -23.831 -0.142 40.222 1.00 95.50 112 TRP A CA 1
ATOM 919 C C . TRP A 1 112 ? -24.767 1.024 39.917 1.00 95.50 112 TRP A C 1
ATOM 921 O O . TRP A 1 112 ? -25.092 1.328 38.767 1.00 95.50 112 TRP A O 1
ATOM 931 N N . THR A 1 113 ? -25.168 1.701 40.981 1.00 93.88 113 THR A N 1
ATOM 932 C CA . THR A 1 113 ? -26.002 2.894 40.973 1.00 93.88 113 THR A CA 1
ATOM 933 C C . THR A 1 113 ? -25.186 4.135 40.627 1.00 93.88 113 THR A C 1
ATOM 935 O O . THR A 1 113 ? -23.958 4.177 40.734 1.00 93.88 113 THR A O 1
ATOM 938 N N . ARG A 1 114 ? -25.877 5.216 40.249 1.00 90.88 114 ARG A N 1
ATOM 939 C CA . ARG A 1 114 ? -25.228 6.500 39.951 1.00 90.88 114 ARG A CA 1
ATOM 940 C C . ARG A 1 114 ? -24.379 7.012 41.123 1.00 90.88 114 ARG A C 1
ATOM 942 O O . ARG A 1 114 ? -23.303 7.540 40.881 1.00 90.88 114 ARG A O 1
ATOM 949 N N . GLN A 1 115 ? -24.832 6.839 42.366 1.00 91.94 115 GLN A N 1
ATOM 950 C CA . GLN A 1 115 ? -24.097 7.274 43.563 1.00 91.94 115 GLN A CA 1
ATOM 951 C C . GLN A 1 115 ? -22.793 6.493 43.777 1.00 91.94 115 GLN A C 1
ATOM 953 O O . GLN A 1 115 ? -21.837 7.027 44.334 1.00 91.94 115 GLN A O 1
ATOM 958 N N . GLU A 1 116 ? -22.729 5.241 43.329 1.00 92.38 116 GLU A N 1
ATOM 959 C CA . GLU A 1 116 ? -21.503 4.440 43.379 1.00 92.38 116 GLU A CA 1
ATOM 960 C C . GLU A 1 116 ? -20.513 4.900 42.306 1.00 92.38 116 GLU A C 1
ATOM 962 O O . GLU A 1 116 ? -19.349 5.150 42.617 1.00 92.38 116 GLU A O 1
ATOM 967 N N . TRP A 1 117 ? -20.985 5.158 41.082 1.00 93.56 117 TRP A N 1
ATOM 968 C CA . TRP A 1 117 ? -20.157 5.738 40.016 1.00 93.56 117 TRP A CA 1
ATOM 969 C C . TRP A 1 117 ? -19.619 7.135 40.347 1.00 93.56 117 TRP A C 1
ATOM 971 O O . TRP A 1 117 ? -18.522 7.490 39.923 1.00 93.56 117 TRP A O 1
ATOM 981 N N . GLN A 1 118 ? -20.357 7.924 41.131 1.00 92.50 118 GLN A N 1
ATOM 982 C CA . GLN A 1 118 ? -19.946 9.264 41.566 1.00 92.50 118 GLN A CA 1
ATOM 983 C C . GLN A 1 118 ? -18.663 9.281 42.402 1.00 92.50 118 GLN A C 1
ATOM 985 O O . GLN A 1 118 ? -17.948 10.283 42.398 1.00 92.50 118 GLN A O 1
ATOM 990 N N . LYS A 1 119 ? -18.357 8.173 43.084 1.00 91.06 119 LYS A N 1
ATOM 991 C CA . LYS A 1 119 ? -17.164 8.026 43.927 1.00 91.06 119 LYS A CA 1
ATOM 992 C C . LYS A 1 119 ? -15.909 7.673 43.122 1.00 91.06 119 LYS A C 1
ATOM 994 O O . LYS A 1 119 ? -14.814 7.698 43.673 1.00 91.06 119 LYS A O 1
ATOM 999 N N . VAL A 1 120 ? -16.054 7.329 41.841 1.00 92.94 120 VAL A N 1
ATOM 1000 C CA . VAL A 1 120 ? -14.942 6.890 40.993 1.00 92.94 120 VAL A CA 1
ATOM 1001 C C . VAL A 1 120 ? -14.232 8.099 40.380 1.00 92.94 120 VAL A C 1
ATOM 1003 O O . VAL A 1 120 ? -14.853 8.948 39.736 1.00 92.94 120 VAL A O 1
ATOM 1006 N N . LEU A 1 121 ? -12.911 8.157 40.558 1.00 93.94 121 LEU A N 1
ATOM 1007 C CA . LEU A 1 121 ? -12.019 9.025 39.795 1.00 93.94 121 LEU A CA 1
ATOM 1008 C C . LEU A 1 121 ? -11.438 8.212 38.639 1.00 93.94 121 LEU A C 1
ATOM 1010 O O . LEU A 1 121 ? -10.674 7.275 38.857 1.00 93.94 121 LEU A O 1
ATOM 1014 N N . PHE A 1 122 ? -11.800 8.569 37.413 1.00 92.81 122 PHE A N 1
ATOM 1015 C CA . PHE A 1 122 ? -11.214 7.982 36.216 1.00 92.81 122 PHE A CA 1
ATOM 1016 C C . PHE A 1 122 ? -9.943 8.742 35.874 1.00 92.81 122 PHE A C 1
ATOM 1018 O O . PHE A 1 122 ? -9.995 9.951 35.669 1.00 92.81 122 PHE A O 1
ATOM 1025 N N . THR A 1 123 ? -8.816 8.049 35.796 1.00 94.56 123 THR A N 1
ATOM 1026 C CA . THR A 1 123 ? -7.542 8.635 35.377 1.00 94.56 123 THR A CA 1
ATOM 1027 C C . THR A 1 123 ? -7.035 7.939 34.134 1.00 94.56 123 THR A C 1
ATOM 1029 O O . THR A 1 123 ? -7.148 6.718 34.034 1.00 94.56 123 THR A O 1
ATOM 1032 N N . ASP A 1 124 ? -6.462 8.701 33.214 1.00 92.44 124 ASP A N 1
ATOM 1033 C CA . ASP A 1 124 ? -5.839 8.152 32.017 1.00 92.44 124 ASP A CA 1
ATOM 1034 C C . ASP A 1 124 ? -4.652 9.009 31.575 1.00 92.44 124 ASP A C 1
ATOM 1036 O O . ASP A 1 124 ? -4.535 10.194 31.915 1.00 92.44 124 ASP A O 1
ATOM 1040 N N . GLU A 1 125 ? -3.786 8.389 30.787 1.00 93.38 125 GLU A N 1
ATOM 1041 C CA . GLU A 1 125 ? -2.657 9.023 30.134 1.00 93.38 125 GLU A CA 1
ATOM 1042 C C . GLU A 1 125 ? -2.950 9.122 28.636 1.00 93.38 125 GLU A C 1
ATOM 1044 O O . GLU A 1 125 ? -3.061 8.123 27.927 1.00 93.38 125 GLU A O 1
ATOM 1049 N N . SER A 1 126 ? -3.080 10.346 28.128 1.00 86.19 126 SER A N 1
ATOM 1050 C CA . SER A 1 126 ? -3.336 10.597 26.711 1.00 86.19 126 SER A CA 1
ATOM 1051 C C . SER A 1 126 ? -2.103 11.175 26.028 1.00 86.19 126 SER A C 1
ATOM 1053 O O . SER A 1 126 ? -1.574 12.213 26.424 1.00 86.19 126 SER A O 1
ATOM 1055 N N . ARG A 1 127 ? -1.669 10.524 24.949 1.00 83.44 127 ARG A N 1
ATOM 1056 C CA . ARG A 1 127 ? -0.567 10.978 24.094 1.00 83.44 127 ARG A CA 1
ATOM 1057 C C . ARG A 1 127 ? -1.107 11.745 22.886 1.00 83.44 127 ARG A C 1
ATOM 1059 O O . ARG A 1 127 ? -1.891 11.222 22.099 1.00 83.44 127 ARG A O 1
ATOM 1066 N N . PHE A 1 128 ? -0.639 12.973 22.703 1.00 81.75 128 PHE A N 1
ATOM 1067 C CA . PHE A 1 128 ? -0.969 13.854 21.587 1.00 81.75 128 PHE A CA 1
ATOM 1068 C C . PHE A 1 128 ? 0.230 13.960 20.643 1.00 81.75 128 PHE A C 1
ATOM 1070 O O . PHE A 1 128 ? 1.281 14.487 21.005 1.00 81.75 128 PHE A O 1
ATOM 1077 N N . CYS A 1 129 ? 0.086 13.446 19.423 1.00 81.44 129 CYS A N 1
ATOM 1078 C CA . CYS A 1 129 ? 1.129 13.528 18.400 1.00 81.44 129 CYS A CA 1
ATOM 1079 C C . CYS A 1 129 ? 1.138 14.922 17.755 1.00 81.44 129 CYS A C 1
ATOM 1081 O O . CYS A 1 129 ? 0.089 15.401 17.326 1.00 81.44 129 CYS A O 1
ATOM 1083 N N . LEU A 1 130 ? 2.315 15.545 17.640 1.00 79.75 130 LEU A N 1
ATOM 1084 C CA . LEU A 1 130 ? 2.484 16.857 16.994 1.00 79.75 130 LEU A CA 1
ATOM 1085 C C . LEU A 1 130 ? 2.397 16.757 15.466 1.00 79.75 130 LEU A C 1
ATOM 1087 O O . LEU A 1 130 ? 1.999 17.699 14.785 1.00 79.75 130 LEU A O 1
ATOM 1091 N N . THR A 1 131 ? 2.732 15.588 14.932 1.00 73.19 131 THR A N 1
ATOM 1092 C CA . THR A 1 131 ? 2.657 15.253 13.514 1.00 73.19 131 THR A CA 1
ATOM 1093 C C . THR A 1 131 ? 1.987 13.896 13.376 1.00 73.19 131 THR A C 1
ATOM 1095 O O . THR A 1 131 ? 2.450 12.887 13.908 1.00 73.19 131 THR A O 1
ATOM 1098 N N . ARG A 1 132 ? 0.856 13.866 12.672 1.00 66.81 132 ARG A N 1
ATOM 1099 C CA . ARG A 1 132 ? 0.131 12.630 12.381 1.00 66.81 132 ARG A CA 1
ATOM 1100 C C . ARG A 1 132 ? 0.371 12.262 10.926 1.00 66.81 132 ARG A C 1
ATOM 1102 O O . ARG A 1 132 ? 0.173 13.104 10.052 1.00 66.81 132 ARG A O 1
ATOM 1109 N N . GLY A 1 133 ? 0.760 11.014 10.662 1.00 66.75 133 GLY A N 1
ATOM 1110 C CA . GLY A 1 133 ? 0.725 10.485 9.301 1.00 66.75 133 GLY A CA 1
ATOM 1111 C C . GLY A 1 133 ? -0.674 10.649 8.692 1.00 66.75 133 GLY A C 1
ATOM 1112 O O . GLY A 1 133 ? -1.676 10.700 9.410 1.00 66.75 133 GLY A O 1
ATOM 1113 N N . ASP A 1 134 ? -0.754 10.714 7.365 1.00 68.50 134 ASP A N 1
ATOM 1114 C CA . ASP A 1 134 ? -1.988 10.942 6.591 1.00 68.50 134 ASP A CA 1
ATOM 1115 C C . ASP A 1 134 ? -3.130 9.933 6.864 1.00 68.50 134 ASP A C 1
ATOM 1117 O O . ASP A 1 134 ? -4.259 10.107 6.395 1.00 68.50 134 ASP A O 1
ATOM 1121 N N . GLY A 1 135 ? -2.865 8.877 7.639 1.00 65.56 135 GLY A N 1
ATOM 1122 C CA . GLY A 1 135 ? -3.845 7.892 8.074 1.00 65.56 135 GLY A CA 1
ATOM 1123 C C . GLY A 1 135 ? -4.382 7.039 6.937 1.00 65.56 135 GLY A C 1
ATOM 1124 O O . GLY A 1 135 ? -5.369 6.320 7.119 1.00 65.56 135 GLY A O 1
ATOM 1125 N N . GLN A 1 136 ? -3.757 7.094 5.759 1.00 71.94 136 GLN A N 1
ATOM 1126 C CA . GLN A 1 136 ? -4.230 6.397 4.571 1.00 71.94 136 GLN A CA 1
ATOM 1127 C C . GLN A 1 136 ? -3.711 4.960 4.502 1.00 71.94 136 GLN A C 1
ATOM 1129 O O . GLN A 1 136 ? -3.357 4.460 3.435 1.00 71.94 136 GLN A O 1
ATOM 1134 N N . ILE A 1 137 ? -3.731 4.248 5.630 1.00 80.75 137 ILE A N 1
ATOM 1135 C CA . ILE A 1 137 ? -3.425 2.819 5.638 1.00 80.75 137 ILE A CA 1
ATOM 1136 C C . ILE A 1 137 ? -4.525 2.087 4.866 1.00 80.75 137 ILE A C 1
ATOM 1138 O O . ILE A 1 137 ? -5.725 2.195 5.153 1.00 80.75 137 ILE A O 1
ATOM 1142 N N . ARG A 1 138 ? -4.102 1.332 3.852 1.00 86.69 138 ARG A N 1
ATOM 1143 C CA . ARG A 1 138 ? -4.960 0.455 3.057 1.00 86.69 138 ARG A CA 1
ATOM 1144 C C . ARG A 1 138 ? -4.497 -0.980 3.234 1.00 86.69 138 ARG A C 1
ATOM 1146 O O . ARG A 1 138 ? -3.313 -1.269 3.122 1.00 86.69 138 ARG A O 1
ATOM 1153 N N . VAL A 1 139 ? -5.457 -1.874 3.431 1.00 88.88 139 VAL A N 1
ATOM 1154 C CA . VAL A 1 139 ? -5.244 -3.323 3.393 1.00 88.88 139 VAL A CA 1
ATOM 1155 C C . VAL A 1 139 ? -5.916 -3.891 2.150 1.00 88.88 139 VAL A C 1
ATOM 1157 O O . VAL A 1 139 ? -6.983 -3.422 1.741 1.00 88.88 139 VAL A O 1
ATOM 1160 N N . TYR A 1 140 ? -5.296 -4.887 1.530 1.00 89.62 140 TYR A N 1
ATOM 1161 C CA . TYR A 1 140 ? -5.891 -5.629 0.423 1.00 89.62 140 TYR A CA 1
ATOM 1162 C C . TYR A 1 140 ? -6.553 -6.881 0.985 1.00 89.62 140 TYR A C 1
ATOM 1164 O O . TYR A 1 140 ? -5.867 -7.724 1.549 1.00 89.62 140 TYR A O 1
ATOM 1172 N N . ARG A 1 141 ? -7.878 -6.995 0.843 1.00 91.69 141 ARG A N 1
ATOM 1173 C CA . ARG A 1 141 ? -8.643 -8.120 1.405 1.00 91.69 141 ARG A CA 1
ATOM 1174 C C . ARG A 1 141 ? -9.689 -8.667 0.445 1.00 91.69 141 ARG A C 1
ATOM 1176 O O . ARG A 1 141 ? -10.213 -7.911 -0.383 1.00 91.69 141 ARG A O 1
ATOM 1183 N N . ARG A 1 142 ? -10.040 -9.944 0.593 1.00 91.44 142 ARG A N 1
ATOM 1184 C CA . ARG A 1 142 ? -11.187 -10.563 -0.086 1.00 91.44 142 ARG A CA 1
ATOM 1185 C C . ARG A 1 142 ? -12.498 -10.253 0.638 1.00 91.44 142 ARG A C 1
ATOM 1187 O O . ARG A 1 142 ? -12.540 -9.673 1.729 1.00 91.44 142 ARG A O 1
ATOM 1194 N N . ARG A 1 143 ? -13.613 -10.640 0.014 1.00 84.31 143 ARG A N 1
ATOM 1195 C CA . ARG A 1 143 ? -14.935 -10.621 0.653 1.00 84.31 143 ARG A CA 1
ATOM 1196 C C . ARG A 1 143 ? -14.893 -11.564 1.869 1.00 84.31 143 ARG A C 1
ATOM 1198 O O . ARG A 1 143 ? -14.434 -12.687 1.735 1.00 84.31 143 ARG A O 1
ATOM 1205 N N . ASN A 1 144 ? -15.364 -11.091 3.024 1.00 88.31 144 ASN A N 1
ATOM 1206 C CA . ASN A 1 144 ? -15.428 -11.797 4.321 1.00 88.31 144 ASN A CA 1
ATOM 1207 C C . ASN A 1 144 ? -14.140 -11.873 5.164 1.00 88.31 144 ASN A C 1
ATOM 1209 O O . ASN A 1 144 ? -14.211 -12.273 6.318 1.00 88.31 144 ASN A O 1
ATOM 1213 N N . GLU A 1 145 ? -13.002 -11.359 4.703 1.00 90.44 145 GLU A N 1
ATOM 1214 C CA . GLU A 1 145 ? -11.766 -11.293 5.512 1.00 90.44 145 GLU A CA 1
ATOM 1215 C C . GLU A 1 145 ? -11.729 -10.049 6.430 1.00 90.44 145 GLU A C 1
ATOM 1217 O O . GLU A 1 145 ? -10.675 -9.553 6.801 1.00 90.44 145 GLU A O 1
ATOM 1222 N N . ARG A 1 146 ? -12.884 -9.463 6.780 1.00 88.50 146 ARG A N 1
ATOM 1223 C CA . ARG A 1 146 ? -12.934 -8.134 7.420 1.00 88.50 146 ARG A CA 1
ATOM 1224 C C . ARG A 1 146 ? -12.262 -8.071 8.791 1.00 88.50 146 ARG A C 1
ATOM 1226 O O . ARG A 1 146 ? -11.728 -7.017 9.127 1.00 88.50 146 ARG A O 1
ATOM 1233 N N . TYR A 1 147 ? -12.347 -9.151 9.557 1.00 87.50 147 TYR A N 1
ATOM 1234 C CA . TYR A 1 147 ? -11.932 -9.206 10.959 1.00 87.50 147 TYR A CA 1
ATOM 1235 C C . TYR A 1 147 ? -10.728 -10.118 11.197 1.00 87.50 147 TYR A C 1
ATOM 1237 O O . TYR A 1 147 ? -10.414 -10.401 12.350 1.00 87.50 147 TYR A O 1
ATOM 1245 N N . THR A 1 148 ? -10.069 -10.575 10.129 1.00 86.12 148 THR A N 1
ATOM 1246 C CA . THR A 1 148 ? -8.795 -11.288 10.248 1.00 86.12 148 THR A CA 1
ATOM 1247 C C . THR A 1 148 ? -7.724 -10.335 10.770 1.00 86.12 148 THR A C 1
ATOM 1249 O O . THR A 1 148 ? -7.790 -9.130 10.520 1.00 86.12 148 THR A O 1
ATOM 1252 N N . GLU A 1 149 ? -6.727 -10.867 11.474 1.00 82.06 149 GLU A N 1
ATOM 1253 C CA . GLU A 1 149 ? -5.668 -10.062 12.098 1.00 82.06 149 GLU A CA 1
ATOM 1254 C C . GLU A 1 149 ? -4.958 -9.163 11.077 1.00 82.06 149 GLU A C 1
ATOM 1256 O O . GLU A 1 149 ? -4.833 -7.959 11.291 1.00 82.06 149 GLU A O 1
ATOM 1261 N N . ALA A 1 150 ? -4.647 -9.706 9.895 1.00 82.38 150 ALA A N 1
ATOM 1262 C CA . ALA A 1 150 ? -4.036 -8.976 8.781 1.00 82.38 150 ALA A CA 1
ATOM 1263 C C . ALA A 1 150 ? -4.900 -7.829 8.206 1.00 82.38 150 ALA A C 1
ATOM 1265 O O . ALA A 1 150 ? -4.395 -6.977 7.478 1.00 82.38 150 ALA A O 1
ATOM 1266 N N . CYS A 1 151 ? -6.206 -7.801 8.494 1.00 85.56 151 CYS A N 1
ATOM 1267 C CA . CYS A 1 151 ? -7.138 -6.756 8.051 1.00 85.56 151 CYS A CA 1
ATOM 1268 C C . CYS A 1 151 ? -7.543 -5.788 9.171 1.00 85.56 151 CYS A C 1
ATOM 1270 O O . CYS A 1 151 ? -8.391 -4.906 8.962 1.00 85.56 151 CYS A O 1
ATOM 1272 N N . THR A 1 152 ? -6.955 -5.955 10.351 1.00 85.31 152 THR A N 1
ATOM 1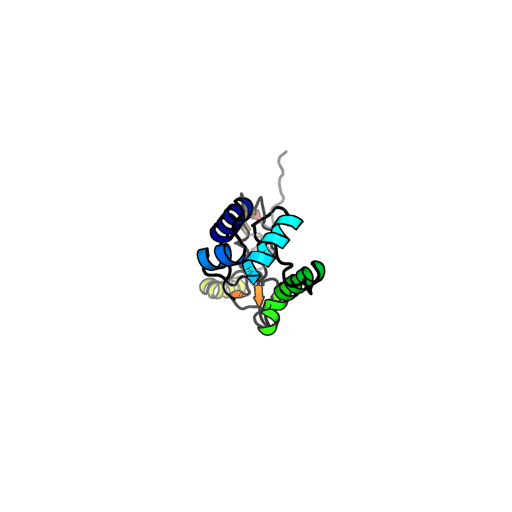273 C CA . THR A 1 152 ? -7.180 -5.110 11.518 1.00 85.31 152 THR A CA 1
ATOM 1274 C C . THR A 1 152 ? -5.957 -4.257 11.785 1.00 85.31 152 THR A C 1
ATOM 1276 O O . THR A 1 152 ? -4.837 -4.640 11.467 1.00 85.31 152 THR A O 1
ATOM 1279 N N . TRP A 1 153 ? -6.180 -3.069 12.330 1.00 81.38 153 TRP A N 1
ATOM 1280 C CA . TRP A 1 153 ? -5.109 -2.139 12.649 1.00 81.38 153 TRP A CA 1
ATOM 1281 C C . TRP A 1 153 ? -5.281 -1.626 14.077 1.00 81.38 153 TRP A C 1
ATOM 1283 O O . TRP A 1 153 ? -6.398 -1.306 14.494 1.00 81.38 153 TRP A O 1
ATOM 1293 N N . SER A 1 154 ? -4.185 -1.591 14.833 1.00 73.69 154 SER A N 1
ATOM 1294 C CA . SER A 1 154 ? -4.185 -1.332 16.277 1.00 73.69 154 SER A CA 1
ATOM 1295 C C . SER A 1 154 ? -4.223 0.151 16.641 1.00 73.69 154 SER A C 1
ATOM 1297 O O . SER A 1 154 ? -4.521 0.465 17.789 1.00 73.69 154 SER A O 1
ATOM 1299 N N . GLY A 1 155 ? -3.973 1.069 15.700 1.00 69.25 155 GLY A N 1
ATOM 1300 C CA . GLY A 1 155 ? -3.972 2.505 16.004 1.00 69.25 155 GLY A CA 1
ATOM 1301 C C . GLY A 1 155 ? -2.593 3.147 16.140 1.00 69.25 155 GLY A C 1
ATOM 1302 O O . GLY A 1 155 ? -2.505 4.371 16.097 1.00 69.25 155 GLY A O 1
ATOM 1303 N N . ILE A 1 156 ? -1.545 2.340 16.318 1.00 64.25 156 ILE A N 1
ATOM 1304 C CA . ILE A 1 156 ? -0.315 2.774 17.002 1.00 64.25 156 ILE A CA 1
ATOM 1305 C C . ILE A 1 156 ? 0.803 3.171 16.014 1.00 64.25 156 ILE A C 1
ATOM 1307 O O . ILE A 1 156 ? 1.661 3.980 16.336 1.00 64.25 156 ILE A O 1
ATOM 1311 N N . ASP A 1 157 ? 0.759 2.695 14.766 1.00 58.34 157 ASP A N 1
ATOM 1312 C CA . ASP A 1 157 ? 1.930 2.739 13.865 1.00 58.34 157 ASP A CA 1
ATOM 1313 C C . ASP A 1 157 ? 2.056 3.997 12.974 1.00 58.34 157 ASP A C 1
ATOM 1315 O O . ASP A 1 157 ? 2.850 4.010 12.037 1.00 58.34 157 ASP A O 1
ATOM 1319 N N . LEU A 1 158 ? 1.256 5.050 13.189 1.00 59.12 158 LEU A N 1
ATOM 1320 C CA . LEU A 1 158 ? 1.258 6.267 12.340 1.00 59.12 158 LEU A CA 1
ATOM 1321 C C . LEU A 1 158 ? 2.071 7.434 12.919 1.00 59.12 158 LEU A C 1
ATOM 1323 O O . LEU A 1 158 ? 1.974 8.565 12.427 1.00 59.12 158 LEU A O 1
ATOM 1327 N N . GLU A 1 159 ? 2.838 7.179 13.973 1.00 63.06 159 GLU A N 1
ATOM 1328 C CA . GLU A 1 15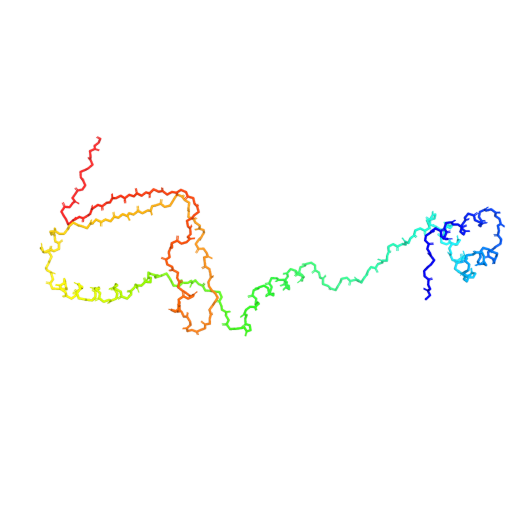9 ? 3.605 8.200 14.675 1.00 63.06 159 GLU A CA 1
ATOM 1329 C C . GLU A 1 159 ? 4.905 8.507 13.925 1.00 63.06 159 GLU A C 1
ATOM 1331 O O . GLU A 1 159 ? 5.853 7.726 13.924 1.00 63.06 159 GLU A O 1
ATOM 1336 N N . VAL A 1 160 ? 4.949 9.668 13.271 1.00 61.06 160 VAL A N 1
ATOM 1337 C CA . VAL A 1 160 ? 6.152 10.181 12.607 1.00 61.06 160 VAL A CA 1
ATOM 1338 C C . VAL A 1 160 ? 6.437 11.560 13.193 1.00 61.06 160 VAL A C 1
ATOM 1340 O O . VAL A 1 160 ? 5.998 12.565 12.641 1.00 61.06 160 VAL A O 1
ATOM 1343 N N . GLY A 1 161 ? 7.111 11.618 14.346 1.00 71.56 161 GLY A N 1
ATOM 1344 C CA . GLY A 1 161 ? 7.591 12.864 14.959 1.00 71.56 161 GLY A CA 1
ATOM 1345 C C . GLY A 1 161 ? 7.409 12.950 16.476 1.00 71.56 161 GLY A C 1
ATOM 1346 O O . GLY A 1 161 ? 7.302 11.937 17.162 1.00 71.56 161 GLY A O 1
ATOM 1347 N N . GLY A 1 162 ? 7.438 14.177 17.003 1.00 79.06 162 GLY A N 1
ATOM 1348 C CA . GLY A 1 162 ? 7.323 14.450 18.437 1.00 79.06 162 GLY A CA 1
ATOM 1349 C C . GLY A 1 162 ? 5.895 14.309 18.973 1.00 79.06 162 GLY A C 1
ATOM 1350 O O . GLY A 1 162 ? 4.910 14.388 18.238 1.00 79.06 162 GLY A O 1
ATOM 1351 N N . SER A 1 163 ? 5.782 14.138 20.284 1.00 84.88 163 SER A N 1
ATOM 1352 C CA . SER A 1 163 ? 4.518 13.906 20.987 1.00 84.88 163 SER A CA 1
ATOM 1353 C C . SER A 1 163 ? 4.540 14.535 22.374 1.00 84.88 163 SER A C 1
ATOM 1355 O O . SER A 1 163 ? 5.594 14.557 23.009 1.00 84.88 163 SER A O 1
ATOM 1357 N N . VAL A 1 164 ? 3.375 14.919 22.886 1.00 88.69 164 VAL A N 1
ATOM 1358 C CA . VAL A 1 164 ? 3.187 15.332 24.281 1.00 88.69 164 VAL A CA 1
ATOM 1359 C C . VAL A 1 164 ? 2.310 14.308 24.985 1.00 88.69 164 VAL A C 1
ATOM 1361 O O . VAL A 1 164 ? 1.309 13.864 24.433 1.00 88.69 164 VAL A O 1
ATOM 1364 N N . ILE A 1 165 ? 2.685 13.927 26.198 1.00 91.38 165 ILE A N 1
ATOM 1365 C CA . ILE A 1 165 ? 1.891 13.058 27.065 1.00 91.38 165 ILE A CA 1
ATOM 1366 C C . ILE A 1 165 ? 1.211 13.936 28.112 1.00 91.38 165 ILE A C 1
ATOM 1368 O O . ILE A 1 165 ? 1.858 14.778 28.733 1.00 91.38 165 ILE A O 1
ATOM 1372 N N . VAL A 1 166 ? -0.092 13.750 28.293 1.00 92.44 166 VAL A N 1
ATOM 1373 C CA . VAL A 1 166 ? -0.910 14.485 29.257 1.00 92.44 166 VAL A CA 1
ATOM 1374 C C . VAL A 1 166 ? -1.580 13.482 30.184 1.00 92.44 166 VAL A C 1
ATOM 1376 O O . VAL A 1 166 ? -2.309 12.602 29.730 1.00 92.44 166 VAL A O 1
ATOM 1379 N N . TRP A 1 167 ? -1.366 13.652 31.484 1.00 95.62 167 TRP A N 1
ATOM 1380 C CA . TRP A 1 167 ? -2.115 12.946 32.519 1.00 95.62 167 TRP A CA 1
ATOM 1381 C C . TRP A 1 167 ? -3.365 13.736 32.896 1.00 95.62 167 TRP A C 1
ATOM 1383 O O . TRP A 1 167 ? -3.302 14.950 33.096 1.00 95.62 167 TRP A O 1
ATOM 1393 N N . GLY A 1 168 ? -4.501 13.050 33.006 1.00 92.06 168 GLY A N 1
ATOM 1394 C CA . GLY A 1 168 ? -5.768 13.673 33.368 1.00 92.06 168 GLY A CA 1
ATOM 1395 C C . GLY A 1 168 ? -6.628 12.778 34.247 1.00 92.06 168 GLY A C 1
ATOM 1396 O O . GLY A 1 168 ? -6.613 11.556 34.119 1.00 92.06 168 GLY A O 1
ATOM 1397 N N . GLY A 1 169 ? -7.394 13.407 35.137 1.00 92.50 169 GLY A N 1
ATOM 1398 C CA . GLY A 1 169 ? -8.405 12.757 35.963 1.00 92.50 169 GLY A CA 1
ATOM 1399 C C . GLY A 1 169 ? -9.773 13.404 35.764 1.00 92.50 169 GLY A C 1
ATOM 1400 O O . GLY A 1 169 ? -9.873 14.628 35.679 1.00 92.50 169 GLY A O 1
ATOM 1401 N N . ILE A 1 170 ? -10.830 12.598 35.698 1.00 91.75 170 ILE A N 1
ATOM 1402 C CA . ILE A 1 170 ? -12.219 13.051 35.651 1.00 91.75 170 ILE A CA 1
ATOM 1403 C C . ILE A 1 170 ? -13.059 12.267 36.659 1.00 91.75 170 ILE A C 1
ATOM 1405 O O . ILE A 1 170 ? -13.011 11.042 36.734 1.00 91.75 170 ILE A O 1
ATOM 1409 N N . SER A 1 171 ? -13.849 12.983 37.447 1.00 91.50 171 SER A N 1
ATOM 1410 C CA . SER A 1 171 ? -14.861 12.407 38.330 1.00 91.50 171 SER A CA 1
ATOM 1411 C C . SER A 1 171 ? -16.165 13.175 38.163 1.00 91.50 171 SER A C 1
ATOM 1413 O O . SER A 1 171 ? -16.190 14.266 37.589 1.00 91.50 171 SER A O 1
ATOM 1415 N N . HIS A 1 172 ? -17.266 12.625 38.673 1.00 87.56 172 HIS A N 1
ATOM 1416 C CA . HIS A 1 172 ? -18.572 13.273 38.544 1.00 87.56 172 HIS A CA 1
ATOM 1417 C C . HIS A 1 172 ? -18.623 14.682 39.157 1.00 87.56 172 HIS A C 1
ATOM 1419 O O . HIS A 1 172 ? -19.391 15.522 38.697 1.00 87.56 172 HIS A O 1
ATOM 1425 N N . HIS A 1 173 ? -17.814 14.936 40.186 1.00 81.25 173 HIS A N 1
ATOM 1426 C CA . HIS A 1 173 ? -17.852 16.167 40.974 1.00 81.25 173 HIS A CA 1
ATOM 1427 C C . HIS A 1 173 ? -16.839 17.233 40.523 1.00 81.25 173 HIS A C 1
ATOM 1429 O O . HIS A 1 173 ? -16.720 18.266 41.176 1.00 81.25 173 HIS A O 1
ATOM 1435 N N . HIS A 1 174 ? -16.112 17.027 39.419 1.00 65.44 174 HIS A N 1
ATOM 1436 C CA . HIS A 1 174 ? -15.110 17.994 38.965 1.00 65.44 174 HIS A CA 1
ATOM 1437 C C . HIS A 1 174 ? -15.731 19.148 38.151 1.00 65.44 174 HIS A C 1
ATOM 1439 O O . HIS A 1 174 ? -15.923 19.049 36.939 1.00 65.44 174 HIS A O 1
ATOM 1445 N N . GLN A 1 175 ? -15.999 20.274 38.824 1.00 49.16 175 GLN A N 1
ATOM 1446 C CA . GLN A 1 175 ? -15.982 21.609 38.215 1.00 49.16 175 GLN A CA 1
ATOM 1447 C C . GLN A 1 175 ? -14.522 22.069 38.090 1.00 49.16 175 GLN A C 1
ATOM 1449 O O . GLN A 1 175 ? -13.755 21.989 39.046 1.00 49.16 175 GLN A O 1
ATOM 1454 N N . ARG A 1 176 ? -14.117 22.550 36.909 1.00 45.84 176 ARG A N 1
ATOM 1455 C CA . ARG A 1 176 ? -12.790 23.149 36.705 1.00 45.84 176 ARG A CA 1
ATOM 1456 C C . ARG A 1 176 ? -12.723 24.489 37.446 1.00 45.84 176 ARG A C 1
ATOM 1458 O O . ARG A 1 176 ? -13.368 25.438 37.015 1.00 45.84 176 ARG A O 1
ATOM 1465 N N . HIS A 1 177 ? -11.906 24.590 38.491 1.00 39.41 177 HIS A N 1
ATOM 1466 C CA . HIS A 1 177 ? -11.346 25.881 38.888 1.00 39.41 177 HIS A CA 1
ATOM 1467 C C . HIS A 1 177 ? -10.241 26.236 37.884 1.00 39.41 177 HIS A C 1
ATOM 1469 O O . HIS A 1 177 ? -9.207 25.574 37.835 1.00 39.41 177 HIS A O 1
ATOM 1475 N N . GLN A 1 178 ? -10.485 27.243 37.045 1.00 33.16 178 GLN A N 1
ATOM 1476 C CA . GLN A 1 178 ? -9.420 27.967 36.353 1.00 33.16 178 GLN A CA 1
ATOM 1477 C C . GLN A 1 178 ? -8.952 29.078 37.294 1.00 33.16 178 GLN A C 1
ATOM 1479 O O . GLN A 1 178 ? -9.720 29.988 37.597 1.00 33.16 178 GLN A O 1
ATOM 1484 N N . SER A 1 179 ? -7.719 28.979 37.782 1.00 35.91 179 SER A N 1
ATOM 1485 C CA . SER A 1 179 ? -7.011 30.131 38.335 1.00 35.91 179 SER A CA 1
ATOM 1486 C C . SER A 1 179 ? -6.486 30.960 37.162 1.00 35.91 179 SER A C 1
ATOM 1488 O O . SER A 1 179 ? -5.882 30.392 36.248 1.00 35.91 179 SER A O 1
ATOM 1490 N N . LEU A 1 180 ? -6.798 32.259 37.180 1.00 36.97 180 LEU A N 1
ATOM 1491 C CA . LEU A 1 180 ? -6.233 33.289 36.302 1.00 36.97 180 LEU A CA 1
ATOM 1492 C C . LEU A 1 180 ? -4.723 33.437 36.519 1.00 36.97 180 LEU A C 1
ATOM 1494 O O . LEU A 1 180 ? -4.285 33.245 37.677 1.00 36.97 180 LEU A O 1
#

Organism: NCBI:txid481459

Solvent-accessible surface area (backbone atoms only — not comparable to full-atom values): 11337 Å² total; per-residue (Å²): 132,88,79,83,54,68,70,59,51,51,53,44,48,54,43,48,74,71,67,47,54,58,65,57,48,13,61,76,68,74,46,61,48,68,57,46,51,52,49,53,53,48,29,75,76,66,77,50,83,70,85,75,86,72,85,67,85,80,78,89,67,51,76,67,53,52,48,48,53,51,52,50,47,68,72,47,68,41,50,90,78,54,36,41,86,36,73,47,42,79,47,78,82,72,50,73,65,53,65,63,51,50,58,58,53,50,62,70,56,66,77,59,48,72,77,59,56,47,74,45,73,49,68,53,77,49,76,48,65,78,36,72,53,91,75,77,65,67,32,75,40,48,90,87,45,61,82,40,73,89,27,43,35,69,81,73,89,51,73,61,74,59,69,48,77,44,80,49,74,51,42,76,81,68,74,85,82,79,81,131

InterPro domains:
  IPR009057 Homedomain-like superfamily [SSF46689] (4-70)
  IPR036397 Ribonuclease H superfamily [G3DSA:3.30.420.10] (84-178)
  IPR052338 Transposase_5 [PTHR23022] (9-171)

Secondary structure (DSSP, 8-state):
-PPPPHHHHHHHHHHHHTT--HHHHHHHTTS-HHHHHHHHHHHHHHS--SPPPP--PPPSS-HHHHHHHHHHHHHHTTTTTT-EEEPPEE-----HHHHHHHHHHHHHHTT--HHHHTT--EEEEEEEESSB------EEE-TT-TTSGGGEE-S-TTB-S-EEEEEEEE-TT-------

Nearest PDB structures (foldseek):
  1pdn-assembly1_C  TM=6.991E-01  e=1.056E-02  Drosophila melanogaster
  2lvs-assembly1_A  TM=4.931E-01  e=3.516E-01  Hyperthermus butylicus DSM 5456
  5z4y-assembly1_B  TM=3.838E-01  e=7.000E-01  unclassified
  9f14-assembly1_A  TM=3.868E-01  e=5.802E-01  Klebsiella aerogenes
  7oz3-assembly1_D  TM=2.472E-01  e=4.874E+00  Streptococcus agalactiae

Foldseek 3Di:
DDDQDLVLLVVLVVCVVVVHDLVVSCVVSVHDSVVSVVSVVVCVVPVDSDDDDDPPDDDPDDPVRVVVVVVVCVQCVCVVVQWDWDQFAADADQDPVNVVPVVVVCVVCVPPDPVRQQPDKDKDKDKAAPDFAPSRDIAIDHPPCRPPPSRYDHPPPGRDDDIDIDIDIDGPPDDDDDDD

Mean predicted aligned error: 14.59 Å

Radius of gyration: 40.43 Å; Cα contacts (8 Å, |Δi|>4): 161; chains: 1; bounding box: 72×47×101 Å

pLDDT: mean 85.91, std 12.05, range [33.16, 96.5]